Protein AF-A8XF81-F1 (afdb_monomer)

Structure (mmCIF, N/CA/C/O backbone):
data_AF-A8XF81-F1
#
_entry.id   AF-A8XF81-F1
#
loop_
_atom_site.group_PDB
_atom_site.id
_atom_site.type_symbol
_atom_site.label_atom_id
_atom_site.label_alt_id
_atom_site.label_comp_id
_atom_site.label_asym_id
_atom_site.label_entity_id
_atom_site.label_seq_id
_atom_site.pdbx_PDB_ins_code
_atom_site.Cartn_x
_atom_site.Cartn_y
_atom_site.Cartn_z
_atom_site.occupancy
_atom_site.B_iso_or_equiv
_atom_site.auth_seq_id
_atom_site.auth_comp_id
_atom_site.auth_asym_id
_atom_site.auth_atom_id
_atom_site.pdbx_PDB_model_num
ATOM 1 N N . MET A 1 1 ? 14.600 -0.819 55.695 1.00 44.78 1 MET A N 1
ATOM 2 C CA . MET A 1 1 ? 13.762 -2.022 55.496 1.00 44.78 1 MET A CA 1
ATOM 3 C C . MET A 1 1 ? 13.735 -2.211 54.006 1.00 44.78 1 MET A C 1
ATOM 5 O O . MET A 1 1 ? 12.920 -1.612 53.321 1.00 44.78 1 MET A O 1
ATOM 9 N N . ASP A 1 2 ? 14.762 -2.905 53.550 1.00 49.06 2 ASP A N 1
ATOM 10 C CA . ASP A 1 2 ? 15.167 -3.036 52.163 1.00 49.06 2 ASP A CA 1
ATOM 11 C C . ASP A 1 2 ? 14.610 -4.358 51.642 1.00 49.06 2 ASP A C 1
ATOM 13 O O . ASP A 1 2 ? 14.822 -5.403 52.261 1.00 49.06 2 ASP A O 1
ATOM 17 N N . ALA A 1 3 ? 13.856 -4.302 50.549 1.00 46.41 3 ALA A N 1
ATOM 18 C CA . ALA A 1 3 ? 13.307 -5.471 49.878 1.00 46.41 3 ALA A CA 1
ATOM 19 C C . ALA A 1 3 ? 13.220 -5.189 48.373 1.00 46.41 3 ALA A C 1
ATOM 21 O O . ALA A 1 3 ? 12.138 -5.005 47.831 1.00 46.41 3 ALA A O 1
ATOM 22 N N . ASP A 1 4 ? 14.385 -5.143 47.727 1.00 52.56 4 ASP A N 1
ATOM 23 C CA . ASP A 1 4 ? 14.530 -5.253 46.275 1.00 52.56 4 ASP A CA 1
ATOM 24 C C . ASP A 1 4 ? 15.413 -6.471 45.990 1.00 52.56 4 ASP A C 1
ATOM 26 O O . ASP A 1 4 ? 16.637 -6.434 46.114 1.00 52.56 4 ASP A O 1
ATOM 30 N N . SER A 1 5 ? 14.775 -7.588 45.649 1.00 59.16 5 SER A N 1
ATOM 31 C CA . SER A 1 5 ? 15.438 -8.764 45.087 1.00 59.16 5 SER A CA 1
ATOM 32 C C . SER A 1 5 ? 14.502 -9.403 44.066 1.00 59.16 5 SER A C 1
ATOM 34 O O . SER A 1 5 ? 13.751 -10.326 44.389 1.00 59.16 5 SER A O 1
ATOM 36 N N . LEU A 1 6 ? 14.499 -8.858 42.848 1.00 53.44 6 LEU A N 1
ATOM 37 C CA . LEU A 1 6 ? 13.802 -9.450 41.714 1.00 53.44 6 LEU A CA 1
ATOM 38 C C . LEU A 1 6 ? 14.724 -10.425 40.974 1.00 53.44 6 LEU A C 1
ATOM 40 O O . LEU A 1 6 ? 15.851 -10.115 40.599 1.00 53.44 6 LEU A O 1
ATOM 44 N N . ASP A 1 7 ? 14.167 -11.619 40.855 1.00 53.03 7 ASP A N 1
ATOM 45 C CA . ASP A 1 7 ? 14.596 -12.877 40.263 1.00 53.03 7 ASP A CA 1
ATOM 46 C C . ASP A 1 7 ? 15.183 -12.762 38.836 1.00 53.03 7 ASP A C 1
ATOM 48 O O . ASP A 1 7 ? 14.471 -12.535 37.859 1.00 53.03 7 ASP A O 1
ATOM 52 N N . GLU A 1 8 ? 16.501 -12.962 38.708 1.00 56.72 8 GLU A N 1
ATOM 53 C CA . GLU A 1 8 ? 17.183 -13.284 37.447 1.00 56.72 8 GLU A CA 1
ATOM 54 C C . GLU A 1 8 ? 17.235 -14.813 37.256 1.00 56.72 8 GLU A C 1
ATOM 56 O O . GLU A 1 8 ? 18.269 -15.440 37.502 1.00 56.72 8 GLU A O 1
ATOM 61 N N . SER A 1 9 ? 16.163 -15.465 36.796 1.00 54.97 9 SER A N 1
ATOM 62 C CA . SER A 1 9 ? 16.277 -16.887 36.422 1.00 54.97 9 SER A CA 1
ATOM 63 C C . SER A 1 9 ? 15.275 -17.371 35.370 1.00 54.97 9 SER A C 1
ATOM 65 O O . SER A 1 9 ? 14.489 -18.290 35.566 1.00 54.97 9 SER A O 1
ATOM 67 N N . SER A 1 10 ? 15.348 -16.820 34.160 1.00 53.84 10 SER A N 1
ATOM 68 C CA . SER A 1 10 ? 14.767 -17.472 32.974 1.00 53.84 10 SER A CA 1
ATOM 69 C C . SER A 1 10 ? 15.713 -17.341 31.787 1.00 53.84 10 SER A C 1
ATOM 71 O O . SER A 1 10 ? 15.426 -16.689 30.792 1.00 53.84 10 SER A O 1
ATOM 73 N N . LYS A 1 11 ? 16.907 -17.929 31.920 1.00 62.47 11 LYS A N 1
ATOM 74 C CA . LYS A 1 11 ? 17.774 -18.178 30.764 1.00 62.47 11 LYS A CA 1
ATOM 75 C C . LYS A 1 11 ? 17.210 -19.392 30.043 1.00 62.47 11 LYS A C 1
ATOM 77 O O . LYS A 1 11 ? 17.244 -20.490 30.597 1.00 62.47 11 LYS A O 1
ATOM 82 N N . ASP A 1 12 ? 16.687 -19.170 28.842 1.00 68.50 12 ASP A N 1
ATOM 83 C CA . ASP A 1 12 ? 16.158 -20.206 27.961 1.00 68.50 12 ASP A CA 1
ATOM 84 C C . ASP A 1 12 ? 17.133 -21.384 27.882 1.00 68.50 12 ASP A C 1
ATOM 86 O O . ASP A 1 12 ? 18.259 -21.272 27.384 1.00 68.50 12 ASP A O 1
ATOM 90 N N . TYR A 1 13 ? 16.719 -22.523 28.434 1.00 78.31 13 TYR A N 1
ATOM 91 C CA . TYR A 1 13 ? 17.514 -23.738 28.391 1.00 78.31 13 TYR A CA 1
ATOM 92 C C . TYR A 1 13 ? 17.525 -24.260 26.955 1.00 78.31 13 TYR A C 1
ATOM 94 O O . TYR A 1 13 ? 16.586 -24.910 26.497 1.00 78.31 13 TYR A O 1
ATOM 102 N N . ILE A 1 14 ? 18.605 -23.973 26.231 1.00 76.12 14 ILE A N 1
ATOM 103 C CA . ILE A 1 14 ? 18.838 -24.534 24.903 1.00 76.12 14 ILE A CA 1
ATOM 104 C C . ILE A 1 14 ? 19.473 -25.921 25.082 1.00 76.12 14 ILE A C 1
ATOM 106 O O . ILE A 1 14 ? 20.544 -26.029 25.689 1.00 76.12 14 ILE A O 1
ATOM 110 N N . PRO A 1 15 ? 18.865 -26.996 24.542 1.00 83.75 15 PRO A N 1
ATOM 111 C CA . PRO A 1 15 ? 19.408 -28.340 24.662 1.00 83.75 15 PRO A CA 1
ATOM 112 C C . PRO A 1 15 ? 20.854 -28.419 24.137 1.00 83.75 15 PRO A C 1
ATOM 114 O O . PRO A 1 15 ? 21.125 -27.949 23.027 1.00 83.75 15 PRO A O 1
ATOM 117 N N . PRO A 1 16 ? 21.788 -29.080 24.850 1.00 82.50 16 PRO A N 1
ATOM 118 C CA . PRO A 1 16 ? 23.199 -29.163 24.452 1.00 82.50 16 PRO A CA 1
ATOM 119 C C . PRO A 1 16 ? 23.438 -29.738 23.046 1.00 82.50 16 PRO A C 1
ATOM 121 O O . PRO A 1 16 ? 24.457 -29.455 22.415 1.00 82.50 16 PRO A O 1
ATOM 124 N N . ALA A 1 17 ? 22.501 -30.540 22.533 1.00 78.50 17 ALA A N 1
ATOM 125 C CA . ALA A 1 17 ? 22.541 -31.052 21.166 1.00 78.50 17 ALA A CA 1
ATOM 126 C C . ALA A 1 17 ? 22.368 -29.938 20.117 1.00 78.50 17 ALA A C 1
ATOM 128 O O . ALA A 1 17 ? 23.070 -29.943 19.110 1.00 78.50 17 ALA A O 1
ATOM 129 N N . VAL A 1 18 ? 21.496 -28.958 20.377 1.00 76.69 18 VAL A N 1
ATOM 130 C CA . VAL A 1 18 ? 21.257 -27.808 19.490 1.00 76.69 18 VAL A CA 1
ATOM 131 C C . VAL A 1 18 ? 22.472 -26.881 19.486 1.00 76.69 18 VAL A C 1
ATOM 133 O O . VAL A 1 18 ? 22.907 -26.448 18.423 1.00 76.69 18 VAL A O 1
ATOM 136 N N . VAL A 1 19 ? 23.098 -26.674 20.650 1.00 81.81 19 VAL A N 1
ATOM 137 C CA . VAL A 1 19 ? 24.343 -25.894 20.763 1.00 81.81 19 VAL A CA 1
ATOM 138 C C . VAL A 1 19 ? 25.465 -26.522 19.926 1.00 81.81 19 VAL A C 1
ATOM 140 O O . VAL A 1 19 ? 26.123 -25.823 19.161 1.00 81.81 19 VAL A O 1
ATOM 143 N N . LYS A 1 20 ? 25.637 -27.852 19.983 1.00 82.06 20 LYS A N 1
ATOM 144 C CA . LYS A 1 20 ? 26.650 -28.566 19.180 1.00 82.06 20 LYS A CA 1
ATOM 145 C C . LYS A 1 20 ? 26.383 -28.524 17.675 1.00 82.06 20 LYS A C 1
ATOM 147 O O . LYS A 1 20 ? 27.330 -28.546 16.895 1.00 82.06 20 LYS A O 1
ATOM 152 N N . VAL A 1 21 ? 25.119 -28.512 17.256 1.00 80.50 21 VAL A N 1
ATOM 153 C CA . VAL A 1 21 ? 24.760 -28.416 15.834 1.00 80.50 21 VAL A CA 1
ATOM 154 C C . VAL A 1 21 ? 25.030 -27.006 15.317 1.00 80.50 21 VAL A C 1
ATOM 156 O O . VAL A 1 21 ? 25.692 -26.868 14.292 1.00 80.50 21 VAL A O 1
ATOM 159 N N . ASN A 1 22 ? 24.623 -25.971 16.056 1.00 78.38 22 ASN A N 1
ATOM 160 C CA . ASN A 1 22 ? 24.883 -24.579 15.680 1.00 78.38 22 ASN A CA 1
ATOM 161 C C . ASN A 1 22 ? 26.384 -24.280 15.614 1.00 78.38 22 ASN A C 1
ATOM 163 O O . ASN A 1 22 ? 26.842 -23.679 14.650 1.00 78.38 22 ASN A O 1
ATOM 167 N N . GLN A 1 23 ? 27.168 -24.815 16.554 1.00 86.56 23 GLN A N 1
ATOM 168 C CA . GLN A 1 23 ? 28.622 -24.662 16.542 1.00 86.56 23 GLN A CA 1
ATOM 169 C C . GLN A 1 23 ? 29.272 -25.278 15.289 1.00 86.56 23 GLN A C 1
ATOM 171 O O . GLN A 1 23 ? 30.171 -24.679 14.707 1.00 86.56 23 GLN A O 1
ATOM 176 N N . LYS A 1 24 ? 28.775 -26.426 14.803 1.00 86.94 24 LYS A N 1
ATOM 177 C CA . LYS A 1 24 ? 29.251 -27.019 13.540 1.00 86.94 24 LYS A CA 1
ATOM 178 C C . LYS A 1 24 ? 28.898 -26.174 12.318 1.00 86.94 24 LYS A C 1
ATOM 180 O O . LYS A 1 24 ? 29.689 -26.117 11.380 1.00 86.94 24 LYS A O 1
ATOM 185 N N . TYR A 1 25 ? 27.723 -25.544 12.308 1.00 81.75 25 TYR A N 1
ATOM 186 C CA . TYR A 1 25 ? 27.336 -24.643 11.222 1.00 81.75 25 TYR A CA 1
ATOM 187 C C . TYR A 1 25 ? 28.189 -23.374 11.218 1.00 81.75 25 TYR A C 1
ATOM 189 O O . TYR A 1 25 ? 28.647 -22.977 10.150 1.00 81.75 25 TYR A O 1
ATOM 197 N N . ASP A 1 26 ? 28.473 -22.801 12.386 1.00 82.56 26 ASP A N 1
ATOM 198 C CA . ASP A 1 26 ? 29.326 -21.617 12.509 1.00 82.56 26 ASP A CA 1
ATOM 199 C C . ASP A 1 26 ? 30.780 -21.903 12.100 1.00 82.56 26 ASP A C 1
ATOM 201 O O . ASP A 1 26 ? 31.405 -21.079 11.429 1.00 82.56 26 ASP A O 1
ATOM 205 N N . GLU A 1 27 ? 31.311 -23.090 12.417 1.00 86.94 27 GLU A N 1
ATOM 206 C CA . GLU A 1 27 ? 32.638 -23.533 11.963 1.00 86.94 27 GLU A CA 1
ATOM 207 C C . GLU A 1 27 ? 32.688 -23.743 10.441 1.00 86.94 27 GLU A C 1
ATOM 209 O O . GLU A 1 27 ? 33.643 -23.310 9.789 1.00 86.94 27 GLU A O 1
ATOM 214 N N . LEU A 1 28 ? 31.645 -24.338 9.845 1.00 84.81 28 LEU A N 1
ATOM 215 C CA . LEU A 1 28 ? 31.539 -24.488 8.389 1.00 84.81 28 LEU A CA 1
ATOM 216 C C . LEU A 1 28 ? 31.433 -23.130 7.685 1.00 84.81 28 LEU A C 1
ATOM 218 O O . LEU A 1 28 ? 32.129 -22.896 6.698 1.00 84.81 28 LEU A O 1
ATOM 222 N N . PHE A 1 29 ? 30.599 -22.222 8.197 1.00 81.81 29 PHE A N 1
ATOM 223 C CA . PHE A 1 29 ? 30.455 -20.878 7.639 1.00 81.81 29 PHE A CA 1
ATOM 224 C C . PHE A 1 29 ? 31.749 -20.079 7.756 1.00 81.81 29 PHE A C 1
ATOM 226 O O . PHE A 1 29 ? 32.172 -19.467 6.778 1.00 81.81 29 PHE A O 1
ATOM 233 N N . SER A 1 30 ? 32.414 -20.132 8.909 1.00 85.31 30 SER A N 1
ATOM 234 C CA . SER A 1 30 ? 33.693 -19.449 9.111 1.00 85.31 30 SER A CA 1
ATOM 235 C C . SER A 1 30 ? 34.769 -20.005 8.179 1.00 85.31 30 SER A C 1
ATOM 237 O O . SER A 1 30 ? 35.489 -19.230 7.561 1.00 85.31 30 SER A O 1
ATOM 239 N N . SER A 1 31 ? 34.833 -21.328 7.987 1.00 84.31 31 SER A N 1
ATOM 240 C CA . SER A 1 31 ? 35.784 -21.952 7.060 1.00 84.31 31 SER A CA 1
ATOM 241 C C . SER A 1 31 ? 35.542 -21.548 5.601 1.00 84.31 31 SER A C 1
ATOM 243 O O . SER A 1 31 ? 36.491 -21.193 4.903 1.00 84.31 31 SER A O 1
ATOM 245 N N . VAL A 1 32 ? 34.286 -21.538 5.139 1.00 80.38 32 VAL A N 1
ATOM 246 C CA . VAL A 1 32 ? 33.940 -21.140 3.763 1.00 80.38 32 VAL A CA 1
ATOM 247 C C . VAL A 1 32 ? 34.219 -19.657 3.532 1.00 80.38 32 VAL A C 1
ATOM 249 O O . VAL A 1 32 ? 34.783 -19.294 2.503 1.00 80.38 32 VAL A O 1
ATOM 252 N N . VAL A 1 33 ? 33.869 -18.801 4.493 1.00 75.62 33 VAL A N 1
ATOM 253 C CA . VAL A 1 33 ? 34.107 -17.357 4.404 1.00 75.62 33 VAL A CA 1
ATOM 254 C C . VAL A 1 33 ? 35.604 -17.056 4.444 1.00 75.62 33 VAL A C 1
ATOM 256 O O . VAL A 1 33 ? 36.092 -16.309 3.599 1.00 75.62 33 VAL A O 1
ATOM 259 N N . SER A 1 34 ? 36.363 -17.682 5.345 1.00 77.31 34 SER A N 1
ATOM 260 C CA . SER A 1 34 ? 37.820 -17.535 5.382 1.00 77.31 34 SER A CA 1
ATOM 261 C C . SER A 1 34 ? 38.484 -18.045 4.105 1.00 77.31 34 SER A C 1
ATOM 263 O O . SER A 1 34 ? 39.370 -17.366 3.600 1.00 77.31 34 SER A O 1
ATOM 265 N N . ASN A 1 35 ? 38.037 -19.163 3.521 1.00 75.25 35 ASN A N 1
ATOM 266 C CA . ASN A 1 35 ? 38.544 -19.617 2.221 1.00 75.25 35 ASN A CA 1
ATOM 267 C C . ASN A 1 35 ? 38.186 -18.652 1.085 1.00 75.25 35 ASN A C 1
ATOM 269 O O . ASN A 1 35 ? 39.022 -18.409 0.224 1.00 75.25 35 ASN A O 1
ATOM 273 N N . ALA A 1 36 ? 36.989 -18.060 1.089 1.00 70.75 36 ALA A N 1
ATOM 274 C CA . ALA A 1 36 ? 36.590 -17.078 0.082 1.00 70.75 36 ALA A CA 1
ATOM 275 C C . ALA A 1 36 ? 37.410 -15.778 0.165 1.00 70.75 36 ALA A C 1
ATOM 277 O O . ALA A 1 36 ? 37.687 -15.172 -0.863 1.00 70.75 36 ALA A O 1
ATOM 278 N N . PHE A 1 37 ? 37.826 -15.369 1.368 1.00 65.56 37 PHE A N 1
ATOM 279 C CA . PHE A 1 37 ? 38.723 -14.224 1.556 1.00 65.56 37 PHE A CA 1
ATOM 280 C C . PHE 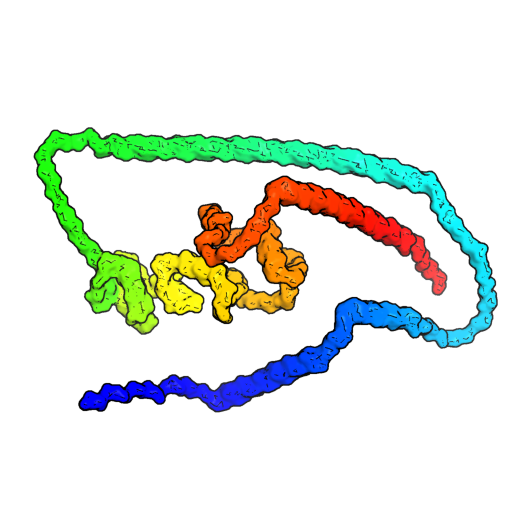A 1 37 ? 40.198 -14.558 1.296 1.00 65.56 37 PHE A C 1
ATOM 282 O O . PHE A 1 37 ? 40.940 -13.686 0.861 1.00 65.56 37 PHE A O 1
ATOM 289 N N . MET A 1 38 ? 40.621 -15.800 1.549 1.00 65.00 38 MET A N 1
ATOM 290 C CA . MET A 1 38 ? 41.977 -16.292 1.260 1.00 65.00 38 MET A CA 1
ATOM 291 C C . MET A 1 38 ? 42.178 -16.644 -0.219 1.00 65.00 38 MET A C 1
ATOM 293 O O . MET A 1 38 ? 43.317 -16.744 -0.675 1.00 65.00 38 MET A O 1
ATOM 297 N N . MET A 1 39 ? 41.095 -16.814 -0.984 1.00 61.03 39 MET A N 1
ATOM 298 C CA . MET A 1 39 ? 41.130 -16.734 -2.441 1.00 61.03 39 MET A CA 1
ATOM 299 C C . MET A 1 39 ? 41.345 -15.276 -2.836 1.00 61.03 39 MET A C 1
ATOM 301 O O . MET A 1 39 ? 40.420 -14.560 -3.211 1.00 61.03 39 MET A O 1
ATOM 305 N N . ASP A 1 40 ? 42.597 -14.855 -2.716 1.00 51.47 40 ASP A N 1
ATOM 306 C CA . ASP A 1 40 ? 43.141 -13.616 -3.241 1.00 51.47 40 ASP A CA 1
ATOM 307 C C . ASP A 1 40 ? 42.618 -13.405 -4.675 1.00 51.47 40 ASP A C 1
ATOM 309 O O . ASP A 1 40 ? 43.066 -14.048 -5.629 1.00 51.47 40 ASP A O 1
ATOM 313 N N . ILE A 1 41 ? 41.643 -12.505 -4.846 1.00 58.75 41 ILE A N 1
ATOM 314 C CA . ILE A 1 41 ? 41.232 -11.999 -6.161 1.00 58.75 41 ILE A CA 1
ATOM 315 C C . ILE A 1 41 ? 42.356 -11.061 -6.611 1.00 58.75 41 ILE A C 1
ATOM 317 O O . ILE A 1 41 ? 42.239 -9.841 -6.585 1.00 58.75 41 ILE A O 1
ATOM 321 N N . GLN A 1 42 ? 43.501 -11.643 -6.966 1.00 52.72 42 GLN A N 1
ATOM 322 C CA . GLN A 1 42 ? 44.698 -10.911 -7.381 1.00 52.72 42 GLN A CA 1
ATOM 323 C C . GLN A 1 42 ? 44.565 -10.295 -8.772 1.00 52.72 42 GLN A C 1
ATOM 325 O O . GLN A 1 42 ? 45.460 -9.571 -9.200 1.00 52.72 42 GLN A O 1
ATOM 330 N N . LYS A 1 43 ? 43.471 -10.566 -9.490 1.00 59.69 43 LYS A N 1
ATOM 331 C CA . LYS A 1 43 ? 43.272 -10.056 -10.843 1.00 59.69 43 LYS A CA 1
ATOM 332 C C . LYS A 1 43 ? 41.965 -9.297 -10.922 1.00 59.69 43 LYS A C 1
ATOM 334 O O . LYS A 1 43 ? 40.886 -9.854 -10.724 1.00 59.69 43 LYS A O 1
ATOM 339 N N . THR A 1 44 ? 42.077 -8.005 -11.220 1.00 70.50 44 THR A N 1
ATOM 340 C CA . THR A 1 44 ? 40.929 -7.219 -11.667 1.00 70.50 44 THR A CA 1
ATOM 341 C C . THR A 1 44 ? 40.325 -7.893 -12.907 1.00 70.50 44 THR A C 1
ATOM 343 O O . THR A 1 44 ? 41.048 -8.577 -13.639 1.00 70.50 44 THR A O 1
ATOM 346 N N . PRO A 1 45 ? 39.018 -7.728 -13.176 1.00 68.62 45 PRO A N 1
ATOM 347 C CA . PRO A 1 45 ? 38.380 -8.322 -14.352 1.00 68.62 45 PRO A CA 1
ATOM 348 C C . PRO A 1 45 ? 39.169 -8.070 -15.647 1.00 68.62 45 PRO A C 1
ATOM 350 O O . PRO A 1 45 ? 39.341 -8.981 -16.450 1.00 68.62 45 PRO A O 1
ATOM 353 N N . ASP A 1 46 ? 39.755 -6.881 -15.788 1.00 72.81 46 ASP A N 1
ATOM 354 C CA . ASP A 1 46 ? 40.574 -6.501 -16.943 1.00 72.81 46 ASP A CA 1
ATOM 355 C C . ASP A 1 46 ? 41.870 -7.323 -17.063 1.00 72.81 46 ASP A C 1
ATOM 357 O O . ASP A 1 46 ? 42.255 -7.711 -18.165 1.00 72.81 46 ASP A O 1
ATOM 361 N N . GLN A 1 47 ? 42.520 -7.662 -15.944 1.00 75.06 47 GLN A N 1
ATOM 362 C CA . GLN A 1 47 ? 43.707 -8.526 -15.939 1.00 75.06 47 GLN A CA 1
ATOM 363 C C . GLN A 1 47 ? 43.366 -9.978 -16.285 1.00 75.06 47 GLN A C 1
ATOM 365 O O . GLN A 1 47 ? 44.143 -10.636 -16.973 1.00 75.06 47 GLN A O 1
ATOM 370 N N . TYR A 1 48 ? 42.196 -10.468 -15.863 1.00 75.75 48 TYR A N 1
ATOM 371 C CA . TYR A 1 48 ? 41.719 -11.802 -16.233 1.00 75.75 48 TYR A CA 1
ATOM 372 C C . TYR A 1 48 ? 41.470 -11.917 -17.745 1.00 75.75 48 TYR A C 1
ATOM 374 O O . TYR A 1 48 ? 41.895 -12.888 -18.372 1.00 75.75 48 TYR A O 1
ATOM 382 N N . TYR A 1 49 ? 40.831 -10.914 -18.357 1.00 75.88 49 TYR A N 1
ATOM 383 C CA . TYR A 1 49 ? 40.599 -10.916 -19.804 1.00 75.88 49 TYR A CA 1
ATOM 384 C C . TYR A 1 49 ? 41.892 -10.733 -20.608 1.00 75.88 49 TYR A C 1
ATOM 386 O O . TYR A 1 49 ? 42.060 -11.400 -21.627 1.00 75.88 49 TYR A O 1
ATOM 394 N N . ALA A 1 50 ? 42.826 -9.903 -20.134 1.00 79.19 50 ALA A N 1
ATOM 395 C CA . ALA A 1 50 ? 44.130 -9.730 -20.772 1.00 79.19 50 ALA A CA 1
ATOM 396 C C . ALA A 1 50 ? 44.974 -11.017 -20.739 1.00 79.19 50 ALA A C 1
ATOM 398 O O . ALA A 1 50 ? 45.572 -11.392 -21.745 1.00 79.19 50 ALA A O 1
ATOM 399 N N . GLU A 1 51 ? 44.986 -11.737 -19.615 1.00 77.44 51 GLU A N 1
ATOM 400 C CA . GLU A 1 51 ? 45.703 -13.010 -19.492 1.00 77.44 51 GLU A CA 1
ATOM 401 C C . GLU A 1 51 ? 45.074 -14.113 -20.351 1.00 77.44 51 GLU A C 1
ATOM 403 O O . GLU A 1 51 ? 45.784 -14.871 -21.013 1.00 77.44 51 GLU A O 1
ATOM 408 N N . LYS A 1 52 ? 43.739 -14.171 -20.407 1.00 77.94 52 LYS A N 1
ATOM 409 C CA . LYS A 1 52 ? 43.025 -15.140 -21.245 1.00 77.94 52 LYS A CA 1
ATOM 410 C C . LYS A 1 52 ? 43.240 -14.880 -22.742 1.00 77.94 52 LYS A C 1
ATOM 412 O O . LYS A 1 52 ? 43.361 -15.832 -23.509 1.00 77.94 52 LYS A O 1
ATOM 417 N N . ALA A 1 53 ? 43.336 -13.613 -23.149 1.00 77.50 53 ALA A N 1
ATOM 418 C CA . ALA A 1 53 ? 43.696 -13.230 -24.514 1.00 77.50 53 ALA A CA 1
ATOM 419 C C . ALA A 1 53 ? 45.161 -13.572 -24.843 1.00 77.50 53 ALA A C 1
ATOM 421 O O . ALA A 1 53 ? 45.450 -14.063 -25.930 1.00 77.50 53 ALA A O 1
ATOM 422 N N . ALA A 1 54 ? 46.082 -13.388 -23.891 1.00 77.19 54 ALA A N 1
ATOM 423 C CA . ALA A 1 54 ? 47.488 -13.752 -24.068 1.00 77.19 54 ALA A CA 1
ATOM 424 C C . ALA A 1 54 ? 47.696 -15.274 -24.196 1.00 77.19 54 ALA A C 1
ATOM 426 O O . ALA A 1 54 ? 48.516 -15.711 -25.000 1.00 77.19 54 ALA A O 1
ATOM 427 N N . GLN A 1 55 ? 46.924 -16.088 -23.467 1.00 72.25 55 GLN A N 1
ATOM 428 C CA . GLN A 1 55 ? 46.973 -17.552 -23.586 1.00 72.25 55 GLN A CA 1
ATOM 429 C C . GLN A 1 55 ? 46.431 -18.067 -24.927 1.00 72.25 55 GLN A C 1
ATOM 431 O O . GLN A 1 55 ? 46.903 -19.088 -25.417 1.00 72.25 55 GLN A O 1
ATOM 436 N N . GLN A 1 56 ? 45.489 -17.360 -25.561 1.00 64.06 56 GLN A N 1
ATOM 437 C CA . GLN A 1 56 ? 45.007 -17.726 -26.899 1.00 64.06 56 GLN A CA 1
ATOM 438 C C . GLN A 1 56 ? 46.041 -17.476 -28.006 1.00 64.06 56 GLN A C 1
ATOM 440 O O . GLN A 1 56 ? 45.973 -18.127 -29.042 1.00 64.06 56 GLN A O 1
ATOM 445 N N . LEU A 1 57 ? 47.020 -16.594 -27.781 1.00 57.78 57 LEU A N 1
ATOM 446 C CA . LEU A 1 57 ? 48.096 -16.309 -28.739 1.00 57.78 57 LEU A CA 1
ATOM 447 C C . LEU A 1 57 ? 49.305 -17.252 -28.613 1.00 57.78 57 LEU A C 1
ATOM 449 O O . LEU A 1 57 ? 50.201 -17.192 -29.449 1.00 57.78 57 LEU A O 1
ATOM 453 N N . GLN A 1 58 ? 49.359 -18.100 -27.580 1.00 50.59 58 GLN A N 1
ATOM 454 C CA . GLN A 1 58 ? 50.525 -18.941 -27.283 1.00 50.59 58 GLN A CA 1
ATOM 455 C C . GLN A 1 58 ? 50.342 -20.434 -27.552 1.00 50.59 58 GLN A C 1
ATOM 457 O O . GLN A 1 58 ? 51.267 -2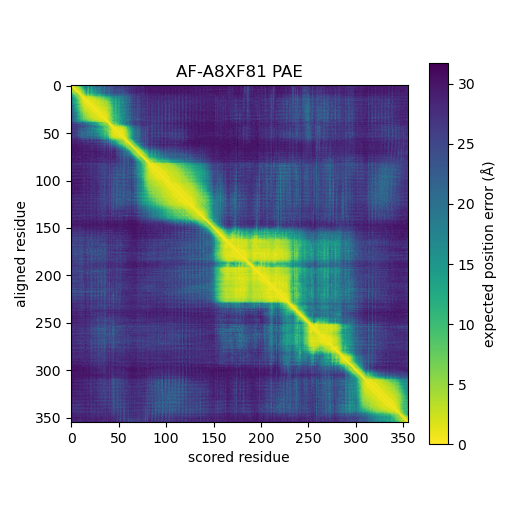1.184 -27.266 1.00 50.59 58 GLN A O 1
ATOM 462 N N . ASN A 1 59 ? 49.220 -20.880 -28.120 1.00 45.97 59 ASN A N 1
ATOM 463 C CA . ASN A 1 59 ? 49.098 -22.269 -28.562 1.00 45.97 59 ASN A CA 1
ATOM 464 C C . ASN A 1 59 ? 49.563 -22.368 -30.023 1.00 45.97 59 ASN A C 1
ATOM 466 O O . ASN A 1 59 ? 48.822 -21.934 -30.909 1.00 45.97 59 ASN A O 1
ATOM 470 N N . PRO A 1 60 ? 50.764 -22.908 -30.309 1.00 55.03 60 PRO A N 1
ATOM 471 C CA . PRO A 1 60 ? 51.096 -23.308 -31.664 1.00 55.03 60 PRO A CA 1
ATOM 472 C C . PRO A 1 60 ? 50.210 -24.511 -32.022 1.00 55.03 60 PRO A C 1
ATOM 474 O O . PRO A 1 60 ? 49.902 -25.318 -31.140 1.00 55.03 60 PRO A O 1
ATOM 477 N N . PRO A 1 61 ? 49.787 -24.658 -33.284 1.00 47.41 61 PRO A N 1
ATOM 478 C CA . PRO A 1 61 ? 49.101 -25.867 -33.708 1.00 47.41 61 PRO A CA 1
ATOM 479 C C . PRO A 1 61 ? 50.039 -27.061 -33.496 1.00 47.41 61 PRO A C 1
ATOM 481 O O . PRO A 1 61 ? 51.175 -27.056 -33.973 1.00 47.41 61 PRO A O 1
ATOM 484 N N . GLU A 1 62 ? 49.576 -28.061 -32.745 1.00 42.94 62 GLU A N 1
ATOM 485 C CA . GLU A 1 62 ? 50.262 -29.342 -32.624 1.00 42.94 62 GLU A CA 1
ATOM 486 C C . GLU A 1 62 ? 50.302 -29.988 -34.010 1.00 42.94 62 GLU A C 1
ATOM 488 O O . GLU A 1 62 ? 49.286 -30.385 -34.579 1.00 42.94 62 GLU A O 1
ATOM 493 N N . SER A 1 63 ? 51.504 -30.007 -34.573 1.00 43.59 63 SER A N 1
ATOM 494 C CA . SER A 1 63 ? 51.863 -30.717 -35.783 1.00 43.59 63 SER A CA 1
ATOM 495 C C . SER A 1 63 ? 52.190 -32.163 -35.422 1.00 43.59 63 SER A C 1
ATOM 497 O O . SER A 1 63 ? 53.220 -32.409 -34.793 1.00 43.59 63 SER A O 1
ATOM 499 N N . ASP A 1 64 ? 51.370 -33.105 -35.878 1.00 43.34 64 ASP A N 1
ATOM 500 C CA . ASP A 1 64 ? 51.816 -34.474 -36.106 1.00 43.34 64 ASP A CA 1
ATOM 501 C C . ASP A 1 64 ? 51.990 -34.707 -37.616 1.00 43.34 64 ASP A C 1
ATOM 503 O O . ASP A 1 64 ? 51.045 -34.600 -38.394 1.00 43.34 64 ASP A O 1
ATOM 507 N N . SER A 1 65 ? 53.216 -35.106 -37.970 1.00 44.34 65 SER A N 1
ATOM 508 C CA . SER A 1 65 ? 53.570 -36.003 -39.078 1.00 44.34 65 SER A CA 1
ATOM 509 C C . SER A 1 65 ? 53.648 -35.460 -40.521 1.00 44.34 65 SER A C 1
ATOM 511 O O . SER A 1 65 ? 52.662 -35.378 -41.242 1.00 44.34 65 SER A O 1
ATOM 513 N N . ASP A 1 66 ? 54.901 -35.248 -40.946 1.00 48.69 66 ASP A N 1
ATOM 514 C CA . ASP A 1 66 ? 55.516 -35.560 -42.250 1.00 48.69 66 ASP A CA 1
ATOM 515 C C . ASP A 1 66 ? 54.715 -35.351 -43.548 1.00 48.69 66 ASP A C 1
ATOM 517 O O . ASP A 1 66 ? 53.998 -36.233 -44.019 1.00 48.69 66 ASP A O 1
ATOM 521 N N . SER A 1 67 ? 55.002 -34.251 -44.247 1.00 46.78 67 SER A N 1
ATOM 522 C CA . SER A 1 67 ? 55.350 -34.286 -45.680 1.00 46.78 67 SER A CA 1
ATOM 523 C C . SER A 1 67 ? 55.910 -32.935 -46.126 1.00 46.78 67 SER A C 1
ATOM 525 O O . SER A 1 67 ? 55.381 -31.877 -45.792 1.00 46.78 67 SER A O 1
ATOM 527 N N . GLU A 1 68 ? 57.034 -32.979 -46.839 1.00 56.41 68 GLU A N 1
ATOM 528 C CA . GLU A 1 68 ? 57.596 -31.823 -47.528 1.00 56.41 68 GLU A CA 1
ATOM 529 C C . GLU A 1 68 ? 56.677 -31.429 -48.682 1.00 56.41 68 GLU A C 1
ATOM 531 O O . GLU A 1 68 ? 56.464 -32.246 -49.571 1.00 56.41 68 GLU A O 1
ATOM 536 N N . ASP A 1 69 ? 56.194 -30.187 -48.706 1.00 44.69 69 ASP A N 1
ATOM 537 C CA . ASP A 1 69 ? 55.875 -29.524 -49.966 1.00 44.69 69 ASP A CA 1
ATOM 538 C C . ASP A 1 69 ? 56.025 -28.003 -49.847 1.00 44.69 69 ASP A C 1
ATOM 540 O O . ASP A 1 69 ? 55.526 -27.333 -48.941 1.00 44.69 69 ASP A O 1
ATOM 544 N N . VAL A 1 70 ? 56.800 -27.478 -50.789 1.00 56.06 70 VAL A N 1
ATOM 545 C CA . VAL A 1 70 ? 57.154 -26.074 -50.969 1.00 56.06 70 VAL A CA 1
ATOM 546 C C . VAL A 1 70 ? 55.928 -25.331 -51.496 1.00 56.06 70 VAL A C 1
ATOM 548 O O . VAL A 1 70 ? 55.545 -25.537 -52.645 1.00 56.06 70 VAL A O 1
ATOM 551 N N . ILE A 1 71 ? 55.339 -24.434 -50.701 1.00 46.62 71 ILE A N 1
ATOM 552 C CA . ILE A 1 71 ? 54.298 -23.515 -51.185 1.00 46.62 71 ILE A CA 1
ATOM 553 C C . ILE A 1 71 ? 54.859 -22.093 -51.200 1.00 46.62 71 ILE A C 1
ATOM 555 O O . ILE A 1 71 ? 55.237 -21.526 -50.174 1.00 46.62 71 ILE A O 1
ATOM 559 N N . GLN A 1 72 ? 54.954 -21.563 -52.419 1.00 49.91 72 GLN A N 1
ATOM 560 C CA . GLN A 1 72 ? 55.307 -20.188 -52.746 1.00 49.91 72 GLN A CA 1
ATOM 561 C C . GLN A 1 72 ? 54.292 -19.220 -52.126 1.00 49.91 72 GLN A C 1
ATOM 563 O O . GLN A 1 72 ? 53.084 -19.403 -52.252 1.00 49.91 72 GLN A O 1
ATOM 568 N N . LEU A 1 73 ? 54.807 -18.187 -51.459 1.00 48.22 73 LEU A N 1
ATOM 569 C CA . LEU A 1 73 ? 54.039 -17.023 -51.031 1.00 48.22 73 LEU A CA 1
ATOM 570 C C . LEU A 1 73 ? 53.767 -16.155 -52.264 1.00 48.22 73 LEU A C 1
ATOM 572 O O . LEU A 1 73 ? 54.650 -15.407 -52.685 1.00 48.22 73 LEU A O 1
ATOM 576 N N . ASP A 1 74 ? 52.570 -16.282 -52.832 1.00 43.44 74 ASP A N 1
ATOM 577 C CA . ASP A 1 74 ? 52.081 -15.366 -53.859 1.00 43.44 74 ASP A CA 1
ATOM 578 C C . ASP A 1 74 ? 51.450 -14.124 -53.213 1.00 43.44 74 ASP A C 1
ATOM 580 O O . ASP A 1 74 ? 50.532 -14.186 -52.397 1.00 43.44 74 ASP A O 1
ATOM 584 N N . ASP A 1 75 ? 52.022 -12.994 -53.608 1.00 59.88 75 ASP A N 1
ATOM 585 C CA . ASP A 1 75 ? 51.685 -11.608 -53.312 1.00 59.88 75 ASP A CA 1
ATOM 586 C C . ASP A 1 75 ? 50.611 -11.137 -54.318 1.00 59.88 75 ASP A C 1
ATOM 588 O O . ASP A 1 75 ? 50.918 -10.806 -55.464 1.00 59.88 75 ASP A O 1
ATOM 592 N N . SER A 1 76 ? 49.328 -11.216 -53.952 1.00 53.00 76 SER A N 1
ATOM 593 C CA . SER A 1 76 ? 48.173 -10.729 -54.737 1.00 53.00 76 SER A CA 1
ATOM 594 C C . SER A 1 76 ? 46.924 -10.853 -53.854 1.00 53.00 76 SER A C 1
ATOM 596 O O . SER A 1 76 ? 46.746 -11.894 -53.241 1.00 53.00 76 SER A O 1
ATOM 598 N N . SER A 1 77 ? 46.017 -9.899 -53.667 1.00 51.75 77 SER A N 1
ATOM 599 C CA . SER A 1 77 ? 45.573 -8.767 -54.472 1.00 51.75 77 SER A CA 1
ATOM 600 C C . SER A 1 77 ? 44.838 -7.785 -53.549 1.00 51.75 77 SER A C 1
ATOM 602 O O . SER A 1 77 ? 44.069 -8.209 -52.692 1.00 51.75 77 SER A O 1
ATOM 604 N N . GLU A 1 78 ? 45.050 -6.480 -53.720 1.00 55.91 78 GLU A N 1
ATOM 605 C CA . GLU A 1 78 ? 44.241 -5.441 -53.072 1.00 55.91 78 GLU A CA 1
ATOM 606 C C . GLU A 1 78 ? 42.780 -5.562 -53.544 1.00 55.91 78 GLU A C 1
ATOM 608 O O . GLU A 1 78 ? 42.489 -5.344 -54.722 1.00 55.91 78 GLU A O 1
ATOM 613 N N . ASP A 1 79 ? 41.865 -5.908 -52.634 1.00 56.69 79 ASP A N 1
ATOM 614 C CA . ASP A 1 79 ? 40.423 -5.938 -52.885 1.00 56.69 79 ASP A CA 1
ATOM 615 C C . ASP A 1 79 ? 39.903 -4.518 -53.145 1.00 56.69 79 ASP A C 1
ATOM 617 O O . ASP A 1 79 ? 39.519 -3.764 -52.246 1.00 56.69 79 ASP A O 1
ATOM 621 N N . VAL A 1 80 ? 39.918 -4.120 -54.416 1.00 58.69 80 VAL A N 1
ATOM 622 C CA . VAL A 1 80 ? 39.283 -2.893 -54.894 1.00 58.69 80 VAL A CA 1
ATOM 623 C C . VAL A 1 80 ? 37.772 -3.108 -54.846 1.00 58.69 80 VAL A C 1
ATOM 625 O O . VAL A 1 80 ? 37.164 -3.570 -55.808 1.00 58.69 80 VAL A O 1
ATOM 628 N N . ILE A 1 81 ? 37.157 -2.771 -53.711 1.00 58.50 81 ILE A N 1
ATOM 629 C CA . ILE A 1 81 ? 35.698 -2.696 -53.587 1.00 58.50 81 ILE A CA 1
ATOM 630 C C . ILE A 1 81 ? 35.191 -1.705 -54.644 1.00 58.50 81 ILE A C 1
ATOM 632 O O . ILE A 1 81 ? 35.467 -0.503 -54.576 1.00 58.50 81 ILE A O 1
ATOM 636 N N . GLU A 1 82 ? 34.465 -2.216 -55.641 1.00 68.88 82 GLU A N 1
ATOM 637 C CA . GLU A 1 82 ? 33.920 -1.423 -56.742 1.00 68.88 82 GLU A CA 1
ATOM 638 C C . GLU A 1 82 ? 33.001 -0.316 -56.201 1.00 68.88 82 GLU A C 1
ATOM 640 O O . GLU A 1 82 ? 31.973 -0.565 -55.565 1.00 68.88 82 GLU A O 1
ATOM 645 N N . VAL A 1 83 ? 33.377 0.936 -56.475 1.00 74.94 83 VAL A N 1
ATOM 646 C CA . VAL A 1 83 ? 32.691 2.166 -56.034 1.00 74.94 83 VAL A CA 1
ATOM 647 C C . VAL A 1 83 ? 31.189 2.152 -56.369 1.00 74.94 83 VAL A C 1
ATOM 649 O O . VAL A 1 83 ? 30.377 2.677 -55.602 1.00 74.94 83 VAL A O 1
ATOM 652 N N . ASP A 1 84 ? 30.803 1.474 -57.450 1.00 76.81 84 ASP A N 1
ATOM 653 C CA . ASP A 1 84 ? 29.416 1.338 -57.904 1.00 76.81 84 ASP A CA 1
ATOM 654 C C . ASP A 1 84 ? 28.525 0.571 -56.902 1.00 76.81 84 ASP A C 1
ATOM 656 O O . ASP A 1 84 ? 27.341 0.893 -56.733 1.00 76.81 84 ASP A O 1
ATOM 660 N N . VAL A 1 85 ? 29.085 -0.395 -56.162 1.00 83.06 85 VAL A N 1
ATOM 661 C CA . VAL A 1 85 ? 28.355 -1.160 -55.133 1.00 83.06 85 VAL A CA 1
ATOM 662 C C . VAL A 1 85 ? 28.035 -0.274 -53.925 1.00 83.06 85 VAL A C 1
ATOM 664 O O . VAL A 1 85 ? 26.922 -0.315 -53.381 1.00 83.06 85 VAL A O 1
ATOM 667 N N . LEU A 1 86 ? 28.976 0.590 -53.535 1.00 79.44 86 LEU A N 1
ATOM 668 C CA . LEU A 1 86 ? 28.799 1.537 -52.431 1.00 79.44 86 LEU A CA 1
ATOM 669 C C . LEU A 1 86 ? 27.804 2.651 -52.784 1.00 79.44 86 LEU A C 1
ATOM 671 O O . LEU A 1 86 ? 26.981 3.031 -51.942 1.00 79.44 86 LEU A O 1
ATOM 675 N N . GLU A 1 87 ? 27.812 3.146 -54.025 1.00 87.62 87 GLU A N 1
ATOM 676 C CA . GLU A 1 87 ? 26.825 4.131 -54.478 1.00 87.62 87 GLU A CA 1
ATOM 677 C C . GLU A 1 87 ? 25.403 3.559 -54.471 1.00 87.62 87 GLU A C 1
ATOM 679 O O . GLU A 1 87 ? 24.476 4.215 -53.976 1.00 87.62 87 GLU A O 1
ATOM 684 N N . SER A 1 88 ? 25.232 2.313 -54.924 1.00 88.50 88 SER A N 1
ATOM 685 C CA . SER A 1 88 ? 23.949 1.607 -54.870 1.00 88.50 88 SER A CA 1
ATOM 686 C C . SER A 1 88 ? 23.429 1.494 -53.428 1.00 88.50 88 SER A C 1
ATOM 688 O O . SER A 1 88 ? 22.333 1.986 -53.122 1.00 88.50 88 SER A O 1
ATOM 690 N N . ARG A 1 89 ? 24.257 1.001 -52.493 1.00 89.56 89 ARG A N 1
ATOM 691 C CA . ARG A 1 89 ? 23.920 0.919 -51.056 1.00 89.56 89 ARG A CA 1
ATOM 692 C C . ARG A 1 89 ? 23.537 2.277 -50.458 1.00 89.56 89 ARG A C 1
ATOM 694 O O . ARG A 1 89 ? 22.548 2.383 -49.725 1.00 89.56 89 ARG A O 1
ATOM 701 N N . LEU A 1 90 ? 24.254 3.348 -50.804 1.00 91.38 90 LEU A N 1
ATOM 702 C CA . LEU A 1 90 ? 23.939 4.703 -50.338 1.00 91.38 90 LEU A CA 1
ATOM 703 C C . LEU A 1 90 ? 22.563 5.191 -50.810 1.00 91.38 90 LEU A C 1
ATOM 705 O O . LEU A 1 90 ? 21.877 5.919 -50.077 1.00 91.38 90 LEU A O 1
ATOM 709 N N . THR A 1 91 ? 22.136 4.827 -52.021 1.00 93.19 91 THR A N 1
ATOM 710 C CA . THR A 1 91 ? 20.797 5.191 -52.508 1.00 93.19 91 THR A CA 1
ATOM 711 C C . THR A 1 91 ? 19.688 4.446 -51.766 1.00 93.19 91 THR A C 1
ATOM 713 O O . THR A 1 91 ? 18.679 5.070 -51.404 1.00 93.19 91 THR A O 1
ATOM 716 N N . ASP A 1 92 ? 19.906 3.176 -51.430 1.00 91.94 92 ASP A N 1
ATOM 717 C CA . ASP A 1 92 ? 18.959 2.362 -50.667 1.00 91.94 92 ASP A CA 1
ATOM 718 C C . ASP A 1 92 ? 18.813 2.842 -49.222 1.00 91.94 92 ASP A C 1
ATOM 720 O O . ASP A 1 92 ? 17.688 3.045 -48.748 1.00 91.94 92 ASP A O 1
ATOM 724 N N . ILE A 1 93 ? 19.918 3.170 -48.546 1.00 90.75 93 ILE A N 1
ATOM 725 C CA . ILE A 1 93 ? 19.883 3.757 -47.196 1.00 90.75 93 ILE A CA 1
ATOM 726 C C . ILE A 1 93 ? 19.112 5.087 -47.212 1.00 90.75 93 ILE A C 1
ATOM 728 O O . ILE A 1 93 ? 18.237 5.335 -46.372 1.00 90.75 93 ILE A O 1
ATOM 732 N N . LYS A 1 94 ? 19.346 5.947 -48.215 1.00 93.38 94 LYS A N 1
ATOM 733 C CA . LYS A 1 94 ? 18.594 7.208 -48.374 1.00 93.38 94 LYS A CA 1
ATOM 734 C C . LYS A 1 94 ? 17.098 6.967 -48.590 1.00 93.38 94 LYS A C 1
ATOM 736 O O . LYS A 1 94 ? 16.279 7.766 -48.113 1.00 93.38 94 LYS A O 1
ATOM 741 N N . LYS A 1 95 ? 16.719 5.902 -49.301 1.00 95.12 95 LYS A N 1
ATOM 742 C CA . LYS A 1 95 ? 15.319 5.514 -49.517 1.00 95.12 95 LYS A CA 1
ATOM 743 C C . LYS A 1 95 ? 14.676 5.033 -48.214 1.00 95.12 95 LYS A C 1
ATOM 745 O O . LYS A 1 95 ? 13.631 5.570 -47.837 1.00 95.12 95 LYS A O 1
ATOM 750 N N . GLN A 1 96 ? 15.340 4.148 -47.472 1.00 89.94 96 GLN A N 1
ATOM 751 C CA . GLN A 1 96 ? 14.868 3.666 -46.169 1.00 89.94 96 GLN A CA 1
ATOM 752 C C . GLN A 1 96 ? 14.703 4.813 -45.157 1.00 89.94 96 GLN A C 1
ATOM 754 O O . GLN A 1 96 ? 13.680 4.913 -44.477 1.00 89.94 96 GLN A O 1
ATOM 759 N N . LEU A 1 97 ? 15.638 5.769 -45.119 1.00 90.50 97 LEU A N 1
ATOM 760 C CA . LEU A 1 97 ? 15.533 6.963 -44.270 1.00 90.50 97 LEU A CA 1
ATOM 761 C C . LEU A 1 97 ? 14.333 7.858 -44.625 1.00 90.50 97 LEU A C 1
ATOM 763 O O . LEU A 1 97 ? 13.740 8.500 -43.751 1.00 90.50 97 LEU A O 1
ATOM 767 N N . LYS A 1 98 ? 13.941 7.932 -45.902 1.00 93.56 98 LYS A N 1
ATOM 768 C CA . LYS A 1 98 ? 12.730 8.665 -46.309 1.00 93.56 98 LYS A CA 1
ATOM 769 C C . LYS A 1 98 ? 11.461 7.944 -45.851 1.00 93.56 98 LYS A C 1
ATOM 771 O O . LYS A 1 98 ? 10.503 8.611 -45.451 1.00 93.56 98 LYS A O 1
ATOM 776 N N . GLU A 1 99 ? 11.439 6.617 -45.887 1.00 90.88 99 GLU A N 1
ATOM 777 C CA . GLU A 1 99 ? 10.297 5.806 -45.451 1.00 90.88 99 GLU A CA 1
ATOM 778 C C . GLU A 1 99 ? 10.117 5.833 -43.929 1.00 90.88 99 GLU A C 1
ATOM 780 O O . GLU A 1 99 ? 9.013 6.103 -43.443 1.00 90.88 99 GLU A O 1
ATOM 785 N N . THR A 1 100 ? 11.201 5.706 -43.163 1.00 86.50 100 THR A N 1
ATOM 786 C CA . THR A 1 100 ? 11.159 5.825 -41.696 1.00 86.50 100 THR A CA 1
ATOM 787 C C . THR A 1 100 ? 10.694 7.215 -41.257 1.00 86.50 100 THR A C 1
ATOM 789 O O . THR A 1 100 ? 9.811 7.327 -40.403 1.00 86.50 100 THR A O 1
ATOM 792 N N . LYS A 1 101 ? 11.159 8.295 -41.905 1.00 90.94 101 LYS A N 1
ATOM 793 C CA . LYS A 1 101 ? 10.663 9.664 -41.646 1.00 90.94 101 LYS A CA 1
ATOM 794 C C . LYS A 1 101 ? 9.156 9.807 -41.893 1.00 90.94 101 LYS A C 1
ATOM 796 O O . LYS A 1 101 ? 8.473 10.497 -41.127 1.00 90.94 101 LYS A O 1
ATOM 801 N N . LYS A 1 102 ? 8.611 9.156 -42.930 1.00 91.88 102 LYS A N 1
ATOM 802 C CA . LYS A 1 102 ? 7.156 9.125 -43.182 1.00 91.88 102 LYS A CA 1
ATOM 803 C C . LYS A 1 102 ? 6.419 8.372 -42.068 1.00 91.88 102 LYS A C 1
ATOM 805 O O . LYS A 1 102 ? 5.410 8.884 -41.575 1.00 91.88 102 LYS A O 1
ATOM 810 N N . SER A 1 103 ? 6.948 7.230 -41.625 1.00 89.12 103 SER A N 1
ATOM 811 C CA . SER A 1 103 ? 6.384 6.431 -40.527 1.00 89.12 103 SER A CA 1
ATOM 812 C C . SER A 1 103 ? 6.345 7.204 -39.200 1.00 89.12 103 SER A C 1
ATOM 814 O O . SER A 1 103 ? 5.281 7.347 -38.593 1.00 89.12 103 SER A O 1
ATOM 816 N N . VAL A 1 104 ? 7.451 7.843 -38.800 1.00 89.38 104 VAL A N 1
ATOM 817 C CA . VAL A 1 104 ? 7.509 8.660 -37.571 1.00 89.38 104 VAL A CA 1
ATOM 818 C C . VAL A 1 104 ? 6.501 9.813 -37.616 1.00 89.38 104 VAL A C 1
ATOM 820 O O . VAL A 1 104 ? 5.824 10.104 -36.625 1.00 89.38 104 VAL A O 1
ATOM 823 N N . LYS A 1 105 ? 6.332 10.460 -38.777 1.00 92.69 105 LYS A N 1
ATOM 824 C CA . LYS A 1 105 ? 5.331 11.525 -38.951 1.00 92.69 105 LYS A CA 1
ATOM 825 C C . LYS A 1 105 ? 3.898 10.998 -38.802 1.00 92.69 105 LYS A C 1
ATOM 827 O O . LYS A 1 105 ? 3.056 11.709 -38.249 1.00 92.69 105 LYS A O 1
ATOM 832 N N . ALA A 1 106 ? 3.617 9.774 -39.250 1.00 90.12 106 ALA A N 1
ATOM 833 C CA . ALA A 1 106 ? 2.320 9.125 -39.065 1.00 90.12 106 ALA A CA 1
ATOM 834 C C . ALA A 1 106 ? 2.054 8.774 -37.590 1.00 90.12 106 ALA A C 1
ATOM 836 O O . ALA A 1 106 ? 0.968 9.065 -37.084 1.00 90.12 106 ALA A O 1
ATOM 837 N N . ILE A 1 107 ? 3.053 8.248 -36.873 1.00 87.38 107 ILE A N 1
ATOM 838 C CA . ILE A 1 107 ? 2.960 7.943 -35.434 1.00 87.38 107 ILE A CA 1
ATOM 839 C C . ILE A 1 107 ? 2.670 9.216 -34.627 1.00 87.38 107 ILE A C 1
ATOM 841 O O . ILE A 1 107 ? 1.714 9.252 -33.853 1.00 87.38 107 ILE A O 1
ATOM 845 N N . ARG A 1 108 ? 3.404 10.308 -34.886 1.00 91.06 108 ARG A N 1
ATOM 846 C CA . ARG A 1 108 ? 3.172 11.606 -34.225 1.00 91.06 108 ARG A CA 1
ATOM 847 C C . ARG A 1 108 ? 1.773 12.171 -34.481 1.00 91.06 108 ARG A C 1
ATOM 849 O O . ARG A 1 108 ? 1.227 12.866 -33.628 1.00 91.06 108 ARG A O 1
ATOM 856 N N . ARG A 1 109 ? 1.177 11.912 -35.653 1.00 93.00 109 ARG A N 1
ATOM 857 C CA . ARG A 1 109 ? -0.219 12.298 -35.929 1.00 93.00 109 ARG A CA 1
ATOM 858 C C . ARG A 1 109 ? -1.189 11.474 -35.086 1.00 93.00 109 ARG A C 1
ATOM 860 O O . ARG A 1 109 ? -2.065 12.064 -34.463 1.00 93.00 109 ARG A O 1
ATOM 867 N N . LYS A 1 110 ? -1.011 10.149 -35.017 1.00 91.56 110 LYS A N 1
ATOM 868 C CA . LYS A 1 110 ? -1.847 9.264 -34.185 1.00 91.56 110 LYS A CA 1
ATOM 869 C C . LYS A 1 110 ? -1.799 9.655 -32.703 1.00 91.56 110 LYS A C 1
ATOM 871 O O . LYS A 1 110 ? -2.852 9.742 -32.082 1.00 91.56 110 LYS A O 1
ATOM 876 N N . GLN A 1 111 ? -0.617 9.979 -32.175 1.00 90.25 111 GLN A N 1
ATOM 877 C CA . GLN A 1 111 ? -0.460 10.458 -30.795 1.00 90.25 111 GLN A CA 1
ATOM 878 C C . GLN A 1 111 ? -1.260 11.739 -30.527 1.00 90.25 111 GLN A C 1
ATOM 880 O O . GLN A 1 111 ? -2.051 11.768 -29.591 1.00 90.25 111 GLN A O 1
ATOM 885 N N . ARG A 1 112 ? -1.172 12.752 -31.402 1.00 93.56 112 ARG A N 1
ATOM 886 C CA . ARG A 1 112 ? -1.968 13.987 -31.248 1.00 93.56 112 ARG A CA 1
ATOM 887 C C . ARG A 1 112 ? -3.478 13.742 -31.274 1.00 93.56 112 ARG A C 1
ATOM 889 O O . ARG A 1 112 ? -4.224 14.429 -30.579 1.00 93.56 112 ARG A O 1
ATOM 896 N N . TYR A 1 113 ? -3.953 12.788 -32.080 1.00 92.69 113 TYR A N 1
ATOM 897 C CA . TYR A 1 113 ? -5.371 12.415 -32.078 1.00 92.69 113 TYR A CA 1
ATOM 898 C C . TYR A 1 113 ? -5.780 11.733 -30.768 1.00 92.69 113 TYR A C 1
ATOM 900 O O . TYR A 1 113 ? -6.838 12.061 -30.233 1.00 92.69 113 TYR A O 1
ATOM 908 N N . ALA A 1 114 ? -4.940 10.845 -30.230 1.00 88.62 114 ALA A N 1
ATOM 909 C CA . ALA A 1 114 ? -5.181 10.185 -28.950 1.00 88.62 114 ALA A CA 1
ATOM 910 C C . ALA A 1 114 ? -5.192 11.185 -27.780 1.00 88.62 114 ALA A C 1
ATOM 912 O O . ALA A 1 114 ? -6.120 11.172 -26.976 1.00 88.62 114 ALA A O 1
ATOM 913 N N . GLU A 1 115 ? -4.236 12.116 -27.734 1.00 91.00 115 GLU A N 1
ATOM 914 C CA . GLU A 1 115 ? -4.191 13.189 -26.730 1.00 91.00 115 GLU A CA 1
ATOM 915 C C . GLU A 1 115 ? -5.446 14.065 -26.781 1.00 91.00 115 GLU A C 1
ATOM 917 O O . GLU A 1 115 ? -6.066 14.347 -25.755 1.00 91.00 115 GLU A O 1
ATOM 922 N N . LYS A 1 116 ? -5.886 14.449 -27.987 1.00 96.31 116 LYS A N 1
ATOM 923 C CA . LYS A 1 116 ? -7.109 15.242 -28.161 1.00 96.31 116 LYS A CA 1
ATOM 924 C C . LYS A 1 116 ? -8.366 14.472 -27.740 1.00 96.31 116 LYS A C 1
ATOM 926 O O . LYS A 1 116 ? -9.302 15.085 -27.228 1.00 96.31 116 LYS A O 1
ATOM 931 N N . ALA A 1 117 ? -8.404 13.155 -27.945 1.00 92.25 117 ALA A N 1
ATOM 932 C CA . ALA A 1 117 ? -9.493 12.304 -27.472 1.00 92.25 117 ALA A CA 1
ATOM 933 C C . ALA A 1 117 ? -9.497 12.190 -25.938 1.00 92.25 117 ALA A C 1
ATOM 935 O O . ALA A 1 117 ? -10.539 12.399 -25.318 1.00 92.25 117 ALA A O 1
ATOM 936 N N . ALA A 1 118 ? -8.335 11.966 -25.320 1.00 89.81 118 ALA A N 1
ATOM 937 C CA . ALA A 1 118 ? -8.189 11.910 -23.867 1.00 89.81 118 ALA A CA 1
ATOM 938 C C . ALA A 1 118 ? -8.600 13.233 -23.196 1.00 89.81 118 ALA A C 1
ATOM 940 O O . ALA A 1 118 ? -9.341 13.227 -22.213 1.00 89.81 118 ALA A O 1
ATOM 941 N N . ALA A 1 119 ? -8.211 14.375 -23.774 1.00 93.12 119 ALA A N 1
ATOM 942 C CA . ALA A 1 119 ? -8.603 15.693 -23.278 1.00 93.12 119 ALA A CA 1
ATOM 943 C C . ALA A 1 119 ? -10.129 15.911 -23.305 1.00 93.12 119 ALA A C 1
ATOM 945 O O . ALA A 1 119 ? -10.680 16.529 -22.394 1.00 93.12 119 ALA A O 1
ATOM 946 N N . ARG A 1 120 ? -10.832 15.379 -24.318 1.00 95.81 120 ARG A N 1
ATOM 947 C CA . ARG A 1 120 ? -12.305 15.430 -24.379 1.00 95.81 120 ARG A CA 1
ATOM 948 C C . ARG A 1 120 ? -12.947 14.599 -23.269 1.00 95.81 120 ARG A C 1
ATOM 950 O O . ARG A 1 120 ? -13.825 15.109 -22.583 1.00 95.81 120 ARG A O 1
ATOM 957 N N . ILE A 1 121 ? -12.462 13.376 -23.048 1.00 90.62 121 ILE A N 1
ATOM 958 C CA . ILE A 1 121 ? -12.957 12.495 -21.978 1.00 90.62 121 ILE A CA 1
ATOM 959 C C . ILE A 1 121 ? -12.770 13.158 -20.606 1.00 90.62 121 ILE A C 1
ATOM 961 O O . ILE A 1 121 ? -13.708 13.214 -19.812 1.00 90.62 121 ILE A O 1
ATOM 965 N N . ALA A 1 122 ? -11.592 13.730 -20.342 1.00 90.81 122 ALA A N 1
ATOM 966 C CA . ALA A 1 122 ? -11.318 14.435 -19.090 1.00 90.81 122 ALA A CA 1
ATOM 967 C C . ALA A 1 122 ? -12.251 15.644 -18.879 1.00 90.81 122 ALA A C 1
ATOM 969 O O . ALA A 1 122 ? -12.768 15.852 -17.780 1.00 90.81 122 ALA A O 1
ATOM 970 N N . ALA A 1 123 ? -12.514 16.422 -19.935 1.00 94.81 123 ALA A N 1
ATOM 971 C CA . ALA A 1 123 ? -13.433 17.556 -19.868 1.00 94.81 123 ALA A CA 1
ATOM 972 C C . ALA A 1 123 ? -14.879 17.124 -19.563 1.00 94.81 123 ALA A C 1
ATOM 974 O O . ALA A 1 123 ? -15.579 17.813 -18.816 1.00 94.81 123 ALA A O 1
ATOM 975 N N . ASP A 1 124 ? -15.326 15.991 -20.103 1.00 93.25 124 ASP A N 1
ATOM 976 C CA . ASP A 1 124 ? -16.668 15.472 -19.838 1.00 93.25 124 ASP A CA 1
ATOM 977 C C . ASP A 1 124 ? -16.801 14.924 -18.409 1.00 93.25 124 ASP A C 1
ATOM 979 O O . ASP A 1 124 ? -17.785 15.235 -17.736 1.00 93.25 124 ASP A O 1
ATOM 983 N N . LEU A 1 125 ? -15.783 14.236 -17.878 1.00 88.50 125 LEU A N 1
ATOM 984 C CA . LEU A 1 125 ? -15.759 13.801 -16.472 1.00 88.50 125 LEU A CA 1
ATOM 985 C C . LEU A 1 125 ? -15.852 14.983 -15.494 1.00 88.50 125 LEU A C 1
ATOM 987 O O . LEU A 1 125 ? -16.628 14.943 -14.536 1.00 88.50 125 LEU A O 1
ATOM 991 N N . LEU A 1 126 ? -15.140 16.080 -15.772 1.00 90.50 126 LEU A N 1
ATOM 992 C CA . LEU A 1 126 ? -15.233 17.302 -14.966 1.00 90.50 126 LEU A CA 1
ATOM 993 C C . LEU A 1 126 ? -16.634 17.934 -15.013 1.00 90.50 126 LEU A C 1
ATOM 995 O O . LEU A 1 126 ? -17.100 18.474 -14.007 1.00 90.50 126 LEU A O 1
ATOM 999 N N . LYS A 1 127 ? -17.340 17.856 -16.150 1.00 92.31 127 LYS A N 1
ATOM 1000 C CA . LYS A 1 127 ? -18.735 18.322 -16.246 1.00 92.31 127 LYS A CA 1
ATOM 1001 C C . LYS A 1 127 ? -19.688 17.453 -15.426 1.00 92.31 127 LYS A C 1
ATOM 1003 O O . LYS A 1 127 ? -20.602 18.001 -14.810 1.00 92.31 127 LYS A O 1
ATOM 1008 N N . PHE A 1 128 ? -19.493 16.133 -15.407 1.00 82.81 128 PHE A N 1
ATOM 1009 C CA . PHE A 1 128 ? -20.307 15.225 -14.592 1.00 82.81 128 PHE A CA 1
ATOM 1010 C C . PHE A 1 128 ? -20.105 15.465 -13.093 1.00 82.81 128 PHE A C 1
ATOM 1012 O O . PHE A 1 128 ? -21.092 15.620 -12.372 1.00 82.81 128 PHE A O 1
ATOM 1019 N N . SER A 1 129 ? -18.853 15.608 -12.646 1.00 83.50 129 SER A N 1
ATOM 1020 C CA . SER A 1 129 ? -18.529 15.913 -11.246 1.00 83.50 129 SER A CA 1
ATOM 1021 C C . SER A 1 129 ? -19.228 17.194 -10.769 1.00 83.50 129 SER A C 1
ATOM 1023 O O . SER A 1 129 ? -19.979 17.156 -9.792 1.00 83.50 129 SER A O 1
ATOM 1025 N N . LYS A 1 130 ? -19.119 18.297 -11.527 1.00 83.19 130 LYS A N 1
ATOM 1026 C CA . LYS A 1 130 ? -19.772 19.576 -11.184 1.00 83.19 130 LYS A CA 1
ATOM 1027 C C . LYS A 1 130 ? -21.298 19.476 -11.093 1.00 83.19 130 LYS A C 1
ATOM 1029 O O . LYS A 1 130 ? -21.896 20.104 -10.226 1.00 83.19 130 LYS A O 1
ATOM 1034 N N . LYS A 1 131 ? -21.941 18.689 -11.963 1.00 80.69 131 LYS A N 1
ATOM 1035 C CA . LYS A 1 131 ? -23.400 18.486 -11.915 1.00 80.69 131 LYS A CA 1
ATOM 1036 C C . LYS A 1 131 ? -23.840 17.669 -10.696 1.00 80.69 131 LYS A C 1
ATOM 1038 O O . LYS A 1 131 ? -24.908 17.951 -10.159 1.00 80.69 131 LYS A O 1
ATOM 1043 N N . SER A 1 132 ? -23.042 16.690 -10.261 1.00 74.44 132 SER A N 1
ATOM 1044 C CA . SER A 1 132 ? -23.371 15.867 -9.085 1.00 74.44 132 SER A CA 1
ATOM 1045 C C . SER A 1 132 ? -23.315 16.672 -7.780 1.00 74.44 132 SER A C 1
ATOM 1047 O O . SER A 1 132 ? -24.282 16.659 -7.024 1.00 74.44 132 SER A O 1
ATOM 1049 N N . VAL A 1 133 ? -22.273 17.492 -7.598 1.00 71.81 133 VAL A N 1
ATOM 1050 C CA . VAL A 1 133 ? -22.079 18.321 -6.394 1.00 71.81 133 VAL A CA 1
ATOM 1051 C C . VAL A 1 133 ? -23.185 19.372 -6.246 1.00 71.81 133 VAL A C 1
ATOM 1053 O O . VAL A 1 133 ? -23.711 19.588 -5.157 1.00 71.81 133 VAL A O 1
ATOM 1056 N N . VAL A 1 134 ? -23.610 19.997 -7.351 1.00 72.00 134 VAL A N 1
ATOM 1057 C CA . VAL A 1 134 ? -24.721 20.968 -7.329 1.00 72.00 134 VAL A CA 1
ATOM 1058 C C . VAL A 1 134 ? -26.053 20.297 -6.970 1.00 72.00 134 VAL A C 1
ATOM 1060 O O . VAL A 1 134 ? -26.894 20.917 -6.318 1.00 72.00 134 VAL A O 1
ATOM 1063 N N . LYS A 1 135 ? -26.259 19.034 -7.364 1.00 73.69 135 LYS A N 1
ATOM 1064 C CA . LYS A 1 135 ? -27.478 18.287 -7.028 1.00 73.69 135 LYS A CA 1
ATOM 1065 C C . LYS A 1 135 ? -27.521 17.915 -5.541 1.00 73.69 135 LYS A C 1
ATOM 1067 O O . LYS A 1 135 ? -28.577 18.064 -4.935 1.00 73.69 135 LYS A O 1
ATOM 1072 N N . GLU A 1 136 ? -26.397 17.514 -4.948 1.00 66.62 136 GLU A N 1
ATOM 1073 C CA . GLU A 1 136 ? -26.304 17.243 -3.503 1.00 66.62 136 GLU A CA 1
ATOM 1074 C C . GLU A 1 136 ? -26.509 18.500 -2.649 1.00 66.62 136 GLU A C 1
ATOM 1076 O O . GLU A 1 136 ? -27.291 18.479 -1.699 1.00 66.62 136 GLU A O 1
ATOM 1081 N N . LEU A 1 137 ? -25.884 19.623 -3.021 1.00 64.50 137 LEU A N 1
ATOM 1082 C CA . LEU A 1 137 ? -26.054 20.894 -2.305 1.00 64.50 137 LEU A CA 1
ATOM 1083 C C . LEU A 1 137 ? -27.503 21.401 -2.347 1.00 64.50 137 LEU A C 1
ATOM 1085 O O . LEU A 1 137 ? -27.978 21.999 -1.383 1.00 64.50 137 LEU A O 1
ATOM 1089 N N . LYS A 1 138 ? -28.232 21.140 -3.439 1.00 69.81 138 LYS A N 1
ATOM 1090 C CA . LYS A 1 138 ? -29.632 21.557 -3.567 1.00 69.81 138 LYS A CA 1
ATOM 1091 C C . LYS A 1 138 ? -30.589 20.714 -2.718 1.00 69.81 138 LYS A C 1
ATOM 1093 O O . LYS A 1 138 ? -31.582 21.266 -2.263 1.00 69.81 138 LYS A O 1
ATOM 1098 N N . MET A 1 139 ? -30.289 19.434 -2.474 1.00 63.91 139 MET A N 1
ATOM 1099 C CA . MET A 1 139 ? -31.122 18.588 -1.604 1.00 63.91 139 MET A CA 1
ATOM 1100 C C . MET A 1 139 ? -30.950 18.935 -0.120 1.00 63.91 139 MET A C 1
ATOM 1102 O O . MET A 1 139 ? -31.938 18.961 0.606 1.00 63.91 139 MET A O 1
ATOM 1106 N N . ARG A 1 140 ? -29.737 19.306 0.316 1.00 60.25 140 ARG A N 1
ATOM 1107 C CA . ARG A 1 140 ? -29.497 19.732 1.708 1.00 60.25 140 ARG A CA 1
ATOM 1108 C C . ARG A 1 140 ? -30.178 21.053 2.079 1.00 60.25 140 ARG A C 1
ATOM 1110 O O . ARG A 1 140 ? -30.562 21.227 3.225 1.00 60.25 140 ARG A O 1
ATOM 1117 N N . ASN A 1 141 ? -30.372 21.967 1.126 1.00 57.72 141 ASN A N 1
ATOM 1118 C CA . ASN A 1 141 ? -31.004 23.265 1.403 1.00 57.72 141 ASN A CA 1
ATOM 1119 C C . ASN A 1 141 ? -32.543 23.225 1.444 1.00 57.72 141 ASN A C 1
ATOM 1121 O O . ASN A 1 141 ? -33.164 24.185 1.893 1.00 57.72 141 ASN A O 1
ATOM 1125 N N . SER A 1 142 ? -33.173 22.147 0.966 1.00 57.62 142 SER A N 1
ATOM 1126 C CA . SER A 1 142 ? -34.637 21.997 0.961 1.00 57.62 142 SER A CA 1
ATOM 1127 C C . SER A 1 142 ? -35.221 21.377 2.236 1.00 57.62 142 SER A C 1
ATOM 1129 O O . SER A 1 142 ? -36.435 21.407 2.395 1.00 57.62 142 SER A O 1
ATOM 1131 N N . GLU A 1 143 ? -34.397 20.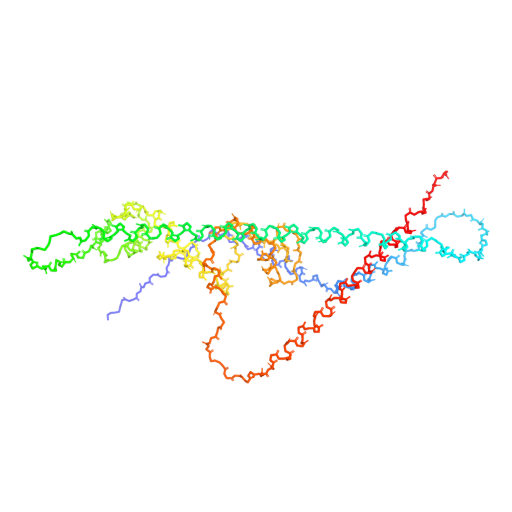867 3.158 1.00 54.62 143 GLU A N 1
ATOM 1132 C CA . GLU A 1 143 ? -34.863 20.282 4.432 1.00 54.62 143 GLU A CA 1
ATOM 1133 C C . GLU A 1 143 ? -34.839 21.264 5.619 1.00 54.62 143 GLU A C 1
ATOM 1135 O O . GLU A 1 143 ? -35.287 20.922 6.707 1.00 54.62 143 GLU A O 1
ATOM 1140 N N . SER A 1 144 ? -34.373 22.506 5.437 1.00 53.59 144 SER A N 1
ATOM 1141 C CA . SER A 1 144 ? -34.194 23.467 6.546 1.00 53.59 144 SER A CA 1
ATOM 1142 C C . SER A 1 144 ? -35.238 24.590 6.612 1.00 53.59 144 SER A C 1
ATOM 1144 O O . SER A 1 144 ? -35.027 25.582 7.304 1.00 53.59 144 SER A O 1
ATOM 1146 N N . THR A 1 145 ? -36.364 24.485 5.900 1.00 48.94 145 THR A N 1
ATOM 1147 C CA . THR A 1 145 ? -37.410 25.529 5.902 1.00 48.94 145 THR A CA 1
ATOM 1148 C C . THR A 1 145 ? -38.790 24.973 6.233 1.00 48.94 145 THR A C 1
ATOM 1150 O O . THR A 1 145 ? -39.722 25.040 5.439 1.00 48.94 145 THR A O 1
ATOM 1153 N N . SER A 1 146 ? -38.955 24.484 7.460 1.00 47.41 146 SER A N 1
ATOM 1154 C CA . SER A 1 146 ? -40.274 24.481 8.093 1.00 47.41 146 SER A CA 1
ATOM 1155 C C . SER A 1 146 ? -40.171 24.564 9.611 1.00 47.41 146 SER A C 1
ATOM 1157 O O . SER A 1 146 ? -39.491 23.754 10.230 1.00 47.41 146 SER A O 1
ATOM 1159 N N . SER A 1 147 ? -40.950 25.496 10.167 1.00 44.50 147 SER A N 1
ATOM 1160 C CA . SER A 1 147 ? -41.349 25.621 11.574 1.00 44.50 147 SER A CA 1
ATOM 1161 C C . SER A 1 147 ? -40.479 26.494 12.486 1.00 44.50 147 SER A C 1
ATOM 1163 O O . SER A 1 147 ? -39.782 26.026 13.380 1.00 44.50 147 SER A O 1
ATOM 1165 N N . SER A 1 148 ? -40.635 27.810 12.317 1.00 50.12 148 SER A N 1
ATOM 1166 C CA . SER A 1 148 ? -40.437 28.793 13.382 1.00 50.12 148 SER A CA 1
ATOM 1167 C C . SER A 1 148 ? -41.615 28.760 14.359 1.00 50.12 148 SER A C 1
ATOM 1169 O O . SER A 1 148 ? -42.651 29.360 14.089 1.00 50.12 148 SER A O 1
ATOM 1171 N N . THR A 1 149 ? -41.421 28.142 15.522 1.00 48.56 149 THR A N 1
ATOM 1172 C CA . THR A 1 149 ? -42.066 28.567 16.772 1.00 48.56 149 THR A CA 1
ATOM 1173 C C . THR A 1 149 ? -41.074 28.378 17.914 1.00 48.56 149 THR A C 1
ATOM 1175 O O . THR A 1 149 ? -40.771 27.250 18.279 1.00 48.56 149 THR A O 1
ATOM 1178 N N . SER A 1 150 ? -40.556 29.502 18.420 1.00 55.50 150 SER A N 1
ATOM 1179 C CA . SER A 1 150 ? -40.028 29.728 19.774 1.00 55.50 150 SER A CA 1
ATOM 1180 C C . SER A 1 150 ? -39.991 28.493 20.683 1.00 55.50 150 SER A C 1
ATOM 1182 O O . SER A 1 150 ? -40.997 28.143 21.298 1.00 55.50 150 SER A O 1
ATOM 1184 N N . SER A 1 151 ? -38.836 27.852 20.808 1.00 48.44 151 SER A N 1
ATOM 1185 C CA . SER A 1 151 ? -38.556 26.902 21.885 1.00 48.44 151 SER A CA 1
ATOM 1186 C C . SER A 1 151 ? -37.090 27.064 22.245 1.00 48.44 151 SER A C 1
ATOM 1188 O O . SER A 1 151 ? -36.237 27.016 21.358 1.00 48.44 151 SER A O 1
ATOM 1190 N N . ASP A 1 152 ? -36.831 27.339 23.519 1.00 52.25 152 ASP A N 1
ATOM 1191 C CA . ASP A 1 152 ? -35.500 27.400 24.106 1.00 52.25 152 ASP A CA 1
ATOM 1192 C C . ASP A 1 152 ? -34.682 26.180 23.669 1.00 52.25 152 ASP A C 1
ATOM 1194 O O . ASP A 1 152 ? -35.082 25.034 23.875 1.00 52.25 152 ASP A O 1
ATOM 1198 N N . ILE A 1 153 ? -33.551 26.431 23.008 1.00 56.19 153 ILE A N 1
ATOM 1199 C CA . ILE A 1 153 ? -32.593 25.385 22.661 1.00 56.19 153 ILE A CA 1
ATOM 1200 C C . ILE A 1 153 ? -31.861 25.050 23.958 1.00 56.19 153 ILE A C 1
ATOM 1202 O O . ILE A 1 153 ? -30.845 25.658 24.293 1.00 56.19 153 ILE A O 1
ATOM 1206 N N . GLU A 1 154 ? -32.413 24.101 24.709 1.00 59.75 154 GLU A N 1
ATOM 1207 C CA . GLU A 1 154 ? -31.663 23.371 25.721 1.00 59.75 154 GLU A CA 1
ATOM 1208 C C . GLU A 1 154 ? -30.533 22.639 24.989 1.00 59.75 154 GLU A C 1
ATOM 1210 O O . GLU A 1 154 ? -30.757 21.705 24.215 1.00 59.75 154 GLU A O 1
ATOM 1215 N N . ILE A 1 155 ? -29.304 23.124 25.175 1.00 63.44 155 ILE A N 1
ATOM 1216 C CA . ILE A 1 155 ? -28.087 22.418 24.788 1.00 63.44 155 ILE A CA 1
ATOM 1217 C C . ILE A 1 155 ? -28.064 21.155 25.652 1.00 63.44 155 ILE A C 1
ATOM 1219 O O . ILE A 1 155 ? -27.601 21.185 26.789 1.00 63.44 155 ILE A O 1
ATOM 1223 N N . LEU A 1 156 ? -28.647 20.071 25.139 1.00 54.72 156 LEU A N 1
ATOM 1224 C CA . LEU A 1 156 ? -28.535 18.744 25.725 1.00 54.72 156 LEU A CA 1
ATOM 1225 C C . LEU A 1 156 ? -27.050 18.399 25.760 1.00 54.72 156 LEU A C 1
ATOM 1227 O O . LEU A 1 156 ? -26.424 18.184 24.721 1.00 54.72 156 LEU A O 1
ATOM 1231 N N . GLU A 1 157 ? -26.504 18.411 26.970 1.00 68.19 157 GLU A N 1
ATOM 1232 C CA . GLU A 1 157 ? -25.168 17.942 27.296 1.00 68.19 157 GLU A CA 1
ATOM 1233 C C . GLU A 1 157 ? -25.052 16.522 26.733 1.00 68.19 157 GLU A C 1
ATOM 1235 O O . GLU A 1 157 ? -25.728 15.593 27.179 1.00 68.19 157 GLU A O 1
ATOM 1240 N N . THR A 1 158 ? -24.297 16.369 25.646 1.00 69.50 158 THR A N 1
ATOM 1241 C CA . THR A 1 158 ? -24.105 15.070 25.011 1.00 69.50 158 THR A CA 1
ATOM 1242 C C . THR A 1 158 ? -23.378 14.195 26.010 1.00 69.50 158 THR A C 1
ATOM 1244 O O . THR A 1 158 ? -22.205 14.434 26.294 1.00 69.50 158 THR A O 1
ATOM 1247 N N . VAL A 1 159 ? -24.099 13.221 26.559 1.00 72.00 159 VAL A N 1
ATOM 1248 C CA . VAL A 1 159 ? -23.551 12.217 27.465 1.00 72.00 159 VAL A CA 1
ATOM 1249 C C . VAL A 1 159 ? -22.303 11.622 26.804 1.00 72.00 159 VAL A C 1
ATOM 1251 O O . VAL A 1 159 ? -22.414 11.148 25.666 1.00 72.00 159 VAL A O 1
ATOM 1254 N N . PRO A 1 160 ? -21.127 11.686 27.456 1.00 77.81 160 PRO A N 1
ATOM 1255 C CA . PRO A 1 160 ? -19.902 11.101 26.932 1.00 77.81 160 PRO A CA 1
ATOM 1256 C C . PRO A 1 160 ? -20.159 9.646 26.535 1.00 77.81 160 PRO A C 1
ATOM 1258 O O . PRO A 1 160 ? -20.676 8.862 27.331 1.00 77.81 160 PRO A O 1
ATOM 1261 N N . MET A 1 161 ? -19.868 9.293 25.281 1.00 79.00 161 MET A N 1
ATOM 1262 C CA . MET A 1 161 ? -19.959 7.904 24.843 1.00 79.00 161 MET A CA 1
ATOM 1263 C C . MET A 1 161 ? -18.791 7.137 25.449 1.00 79.00 161 MET A C 1
ATOM 1265 O O . MET A 1 161 ? -17.650 7.286 25.034 1.00 79.00 161 MET A O 1
ATOM 1269 N N . GLU A 1 162 ? -19.097 6.329 26.451 1.00 89.06 162 GLU A N 1
ATOM 1270 C CA . GLU A 1 162 ? -18.150 5.426 27.086 1.00 89.06 162 GLU A CA 1
ATOM 1271 C C . GLU A 1 162 ? -17.964 4.154 26.239 1.00 89.06 162 GLU A C 1
ATOM 1273 O O . GLU A 1 162 ? -18.936 3.550 25.773 1.00 89.06 162 GLU A O 1
ATOM 1278 N N . HIS A 1 163 ? -16.714 3.720 26.045 1.00 90.06 163 HIS A N 1
ATOM 1279 C CA . HIS A 1 163 ? -16.374 2.520 25.274 1.00 90.06 163 HIS A CA 1
ATOM 1280 C C . HIS A 1 163 ? -15.848 1.403 26.194 1.00 90.06 163 HIS A C 1
ATOM 1282 O O . HIS A 1 163 ? -14.652 1.373 26.498 1.00 90.06 163 HIS A O 1
ATOM 1288 N N . PRO A 1 164 ? -16.706 0.470 26.652 1.00 91.56 164 PRO A N 1
ATOM 1289 C CA . PRO A 1 164 ? -16.291 -0.597 27.556 1.00 91.56 164 PRO A CA 1
ATOM 1290 C C . PRO A 1 164 ? -15.574 -1.747 26.830 1.00 91.56 164 PRO A C 1
ATOM 1292 O O . PRO A 1 164 ? -15.987 -2.197 25.757 1.00 91.56 164 PRO A O 1
ATOM 1295 N N . CYS A 1 165 ? -14.525 -2.271 27.462 1.00 92.69 165 CYS A N 1
ATOM 1296 C CA . CYS A 1 165 ? -13.903 -3.553 27.142 1.00 92.69 165 CYS A CA 1
ATOM 1297 C C . CYS A 1 165 ? -14.612 -4.694 27.896 1.00 92.69 165 CYS A C 1
ATOM 1299 O O . CYS A 1 165 ? -15.221 -4.484 28.946 1.00 92.69 165 CYS A O 1
ATOM 1301 N N . SER A 1 166 ? -14.501 -5.929 27.401 1.00 90.12 166 SER A N 1
ATOM 1302 C CA . SER A 1 166 ? -15.087 -7.108 28.057 1.00 90.12 166 SER A CA 1
ATOM 1303 C C . SER A 1 166 ? -14.485 -7.416 29.442 1.00 90.12 166 SER A C 1
ATOM 1305 O O . SER A 1 166 ? -15.126 -8.078 30.256 1.00 90.12 166 SER A O 1
ATOM 1307 N N . CYS A 1 167 ? -13.297 -6.883 29.749 1.00 90.75 167 CYS A N 1
ATOM 1308 C CA . CYS A 1 167 ? -12.683 -6.943 31.079 1.00 90.75 167 CYS A CA 1
ATOM 1309 C C . CYS A 1 167 ? -13.303 -5.964 32.098 1.00 90.75 167 CYS A C 1
ATOM 1311 O O . CYS A 1 167 ? -12.939 -5.994 33.272 1.00 90.75 167 CYS A O 1
ATOM 1313 N N . GLY A 1 168 ? -14.225 -5.096 31.663 1.00 91.12 168 GLY A N 1
ATOM 1314 C CA . GLY A 1 168 ? -14.897 -4.100 32.500 1.00 91.12 168 GLY A CA 1
ATOM 1315 C C . GLY A 1 168 ? -14.208 -2.734 32.565 1.00 91.12 168 GLY A C 1
ATOM 1316 O O . GLY A 1 168 ? -14.760 -1.825 33.180 1.00 91.12 168 GLY A O 1
ATOM 1317 N N . GLN A 1 169 ? -13.041 -2.555 31.933 1.00 93.25 169 GLN A N 1
ATOM 1318 C CA . GLN A 1 169 ? -12.434 -1.228 31.781 1.00 93.25 169 GLN A CA 1
ATOM 1319 C C . GLN A 1 169 ? -13.216 -0.383 30.770 1.00 93.25 169 GLN A C 1
ATOM 1321 O O . GLN A 1 169 ? -13.704 -0.901 29.764 1.00 93.25 169 GLN A O 1
ATOM 1326 N N . VAL A 1 170 ? -13.323 0.917 31.036 1.00 94.62 170 VAL A N 1
ATOM 1327 C CA . VAL A 1 170 ? -14.054 1.881 30.208 1.00 94.62 170 VAL A CA 1
ATOM 1328 C C . VAL A 1 170 ? -13.074 2.924 29.688 1.00 94.62 170 VAL A C 1
ATOM 1330 O O . VAL A 1 170 ? -12.271 3.447 30.457 1.00 94.62 170 VAL A O 1
ATOM 1333 N N . PHE A 1 171 ? -13.144 3.210 28.390 1.00 95.00 171 PHE A N 1
ATOM 1334 C CA . PHE A 1 171 ? -12.257 4.149 27.707 1.00 95.00 171 PHE A CA 1
ATOM 1335 C C . PHE A 1 171 ? -13.045 5.320 27.116 1.00 95.00 171 PHE A C 1
ATOM 1337 O O . PHE A 1 171 ? -14.202 5.154 26.722 1.00 95.00 171 PHE A O 1
ATOM 1344 N N . GLU A 1 172 ? -12.401 6.487 27.034 1.00 93.50 172 GLU A N 1
ATOM 1345 C CA . GLU A 1 172 ? -12.978 7.697 26.430 1.00 93.50 172 GLU A CA 1
ATOM 1346 C C . GLU A 1 172 ? -13.000 7.618 24.899 1.00 93.50 172 GLU A C 1
ATOM 1348 O O . GLU A 1 172 ? -13.919 8.129 24.264 1.00 93.50 172 GLU A O 1
ATOM 1353 N N . ASP A 1 173 ? -12.014 6.946 24.298 1.00 94.19 173 ASP A N 1
ATOM 1354 C CA . ASP A 1 173 ? -11.930 6.743 22.853 1.00 94.19 173 ASP A CA 1
ATOM 1355 C C . ASP A 1 173 ? -11.901 5.246 22.506 1.00 94.19 173 ASP A C 1
ATOM 1357 O O . ASP A 1 173 ? -11.231 4.413 23.126 1.00 94.19 173 ASP A O 1
ATOM 1361 N N . HIS A 1 174 ? -12.650 4.899 21.464 1.00 94.62 174 HIS A N 1
ATOM 1362 C CA . HIS A 1 174 ? -12.767 3.555 20.926 1.00 94.62 174 HIS A CA 1
ATOM 1363 C C . HIS A 1 174 ? -11.407 2.962 20.530 1.00 94.62 174 HIS A C 1
ATOM 1365 O O . HIS A 1 174 ? -11.165 1.766 20.714 1.00 94.62 174 HIS A O 1
ATOM 1371 N N . MET A 1 175 ? -10.491 3.791 20.025 1.00 95.00 175 MET A N 1
ATOM 1372 C CA . MET A 1 175 ? -9.155 3.330 19.642 1.00 95.00 175 MET A CA 1
ATOM 1373 C C . MET A 1 175 ? -8.285 2.961 20.846 1.00 95.00 175 MET A C 1
ATOM 1375 O O . MET A 1 175 ? -7.410 2.101 20.725 1.00 95.00 175 MET A O 1
ATOM 1379 N N . GLU A 1 176 ? -8.536 3.550 22.014 1.00 96.06 176 GLU A N 1
ATOM 1380 C CA . GLU A 1 176 ? -7.849 3.179 23.252 1.00 96.06 176 GLU A CA 1
ATOM 1381 C C . GLU A 1 176 ? -8.327 1.833 23.775 1.00 96.06 176 GLU A C 1
ATOM 1383 O O . GLU A 1 176 ? -7.505 1.026 24.202 1.00 96.06 176 GLU A O 1
ATOM 1388 N N . CYS A 1 177 ? -9.624 1.545 23.633 1.00 95.69 177 CYS A N 1
ATOM 1389 C CA . CYS A 1 177 ? -10.162 0.214 23.895 1.00 95.69 177 CYS A CA 1
ATOM 1390 C C . CYS A 1 177 ? -9.460 -0.843 23.020 1.00 95.69 177 CYS A C 1
ATOM 1392 O O . CYS A 1 177 ? -9.008 -1.868 23.526 1.00 95.69 177 CYS A O 1
ATOM 1394 N N . HIS A 1 178 ? -9.273 -0.575 21.721 1.00 96.00 178 HIS A N 1
ATOM 1395 C CA . HIS A 1 178 ? -8.516 -1.469 20.835 1.00 96.00 178 HIS A CA 1
ATOM 1396 C C . HIS A 1 178 ? -7.040 -1.614 21.233 1.00 96.00 178 HIS A C 1
ATOM 1398 O O . HIS A 1 178 ? -6.497 -2.716 21.147 1.00 96.00 178 HIS A O 1
ATOM 1404 N N . ARG A 1 179 ? -6.390 -0.529 21.673 1.00 96.38 179 ARG A N 1
ATOM 1405 C CA . ARG A 1 179 ? -5.004 -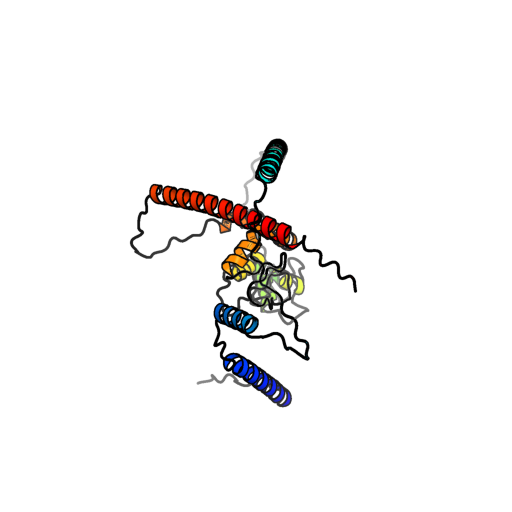0.559 22.166 1.00 96.38 179 ARG A CA 1
ATOM 1406 C C . ARG A 1 179 ? -4.876 -1.427 23.415 1.00 96.38 179 ARG A C 1
ATOM 1408 O O . ARG A 1 179 ? -4.008 -2.288 23.461 1.00 96.38 179 ARG A O 1
ATOM 1415 N N . HIS A 1 180 ? -5.774 -1.250 24.380 1.00 95.50 180 HIS A N 1
ATOM 1416 C CA . HIS A 1 180 ? -5.819 -2.057 25.596 1.00 95.50 180 HIS A CA 1
ATOM 1417 C C . HIS A 1 180 ? -6.041 -3.544 25.285 1.00 95.50 180 HIS A C 1
ATOM 1419 O O . HIS A 1 180 ? -5.308 -4.389 25.789 1.00 95.50 180 HIS A O 1
ATOM 1425 N N . ILE A 1 181 ? -6.978 -3.877 24.387 1.00 94.94 181 ILE A N 1
ATOM 1426 C CA . ILE A 1 181 ? -7.176 -5.265 23.935 1.00 94.94 181 ILE A CA 1
ATOM 1427 C C . ILE A 1 181 ? -5.892 -5.832 23.309 1.00 94.94 181 ILE A C 1
ATOM 1429 O O . ILE A 1 181 ? -5.554 -6.995 23.529 1.00 94.94 181 ILE A O 1
ATOM 1433 N N . PHE A 1 182 ? -5.163 -5.024 22.536 1.00 94.81 182 PHE A N 1
ATOM 1434 C CA . PHE A 1 182 ? -3.910 -5.449 21.917 1.00 94.81 182 PHE A CA 1
ATOM 1435 C C . PHE A 1 182 ? -2.801 -5.726 22.941 1.00 94.81 182 PHE A C 1
ATOM 1437 O O . PHE A 1 182 ? -2.073 -6.704 22.793 1.00 94.81 182 PHE A O 1
ATOM 1444 N N . GLU A 1 183 ? -2.672 -4.884 23.966 1.00 93.94 183 GLU A N 1
ATOM 1445 C CA . GLU A 1 183 ? -1.566 -4.938 24.930 1.00 93.94 183 GLU A CA 1
ATOM 1446 C C . GLU A 1 183 ? -1.842 -5.877 26.117 1.00 93.94 183 GLU A C 1
ATOM 1448 O O . GLU A 1 183 ? -0.966 -6.649 26.498 1.00 93.94 183 GLU A O 1
ATOM 1453 N N . GLU A 1 184 ? -3.052 -5.858 26.683 1.00 94.06 184 GLU A N 1
ATOM 1454 C CA . GLU A 1 184 ? -3.399 -6.596 27.910 1.00 94.06 184 GLU A CA 1
ATOM 1455 C C . GLU A 1 184 ? -4.162 -7.905 27.649 1.00 94.06 184 GLU A C 1
ATOM 1457 O O . GLU A 1 184 ? -4.182 -8.802 28.496 1.00 94.06 184 GLU A O 1
ATOM 1462 N N . HIS A 1 185 ? -4.780 -8.061 26.473 1.00 91.19 185 HIS A N 1
ATOM 1463 C CA . HIS A 1 185 ? -5.496 -9.285 26.084 1.00 91.19 185 HIS A CA 1
ATOM 1464 C C . HIS A 1 185 ? -4.772 -10.082 24.993 1.00 91.19 185 HIS A C 1
ATOM 1466 O O . HIS A 1 185 ? -5.384 -10.886 24.289 1.00 91.19 185 HIS A O 1
ATOM 1472 N N . ALA A 1 186 ? -3.449 -9.923 24.893 1.00 82.81 186 ALA A N 1
ATOM 1473 C CA . ALA A 1 186 ? -2.612 -10.667 23.955 1.00 82.81 186 ALA A CA 1
ATOM 1474 C C . ALA A 1 186 ? -2.580 -12.190 24.201 1.00 82.81 186 ALA A C 1
ATOM 1476 O O . ALA A 1 186 ? -2.220 -12.927 23.292 1.00 82.81 186 ALA A O 1
ATOM 1477 N N . ASP A 1 187 ? -2.992 -12.692 25.365 1.00 83.75 187 ASP A N 1
ATOM 1478 C CA . ASP A 1 187 ? -2.963 -14.137 25.658 1.00 83.75 187 ASP A CA 1
ATOM 1479 C C . ASP A 1 187 ? -4.348 -14.740 25.949 1.00 83.75 187 ASP A C 1
ATOM 1481 O O . ASP A 1 187 ? -4.482 -15.955 26.081 1.00 83.75 187 ASP A O 1
ATOM 1485 N N . ASN A 1 188 ? -5.400 -13.916 26.026 1.00 77.38 188 ASN A N 1
ATOM 1486 C CA . ASN A 1 188 ? -6.729 -14.346 26.465 1.00 77.38 188 ASN A CA 1
ATOM 1487 C C . ASN A 1 188 ? -7.770 -14.244 25.342 1.00 77.38 188 ASN A C 1
ATOM 1489 O O . ASN A 1 188 ? -8.329 -13.179 25.086 1.00 77.38 188 ASN A O 1
ATOM 1493 N N . ASP A 1 189 ? -8.101 -15.381 24.726 1.00 70.56 189 ASP A N 1
ATOM 1494 C CA . ASP A 1 189 ? -9.070 -15.454 23.619 1.00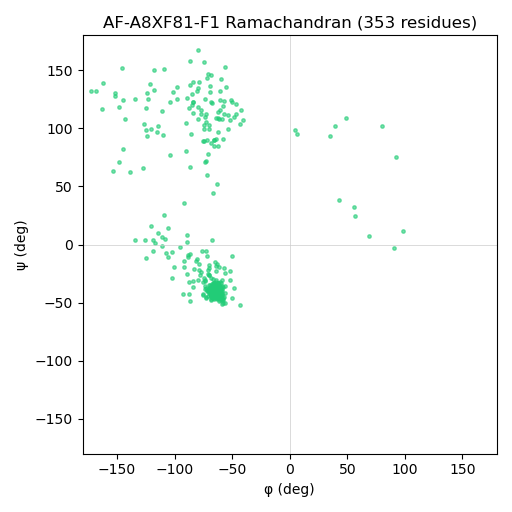 70.56 189 ASP A CA 1
ATOM 1495 C C . ASP A 1 189 ? -10.527 -15.193 24.031 1.00 70.56 189 ASP A C 1
ATOM 1497 O O . ASP A 1 189 ? -11.363 -14.901 23.182 1.00 70.56 189 ASP A O 1
ATOM 1501 N N . VAL A 1 190 ? -10.856 -15.280 25.323 1.00 74.06 190 VAL A N 1
ATOM 1502 C CA . VAL A 1 190 ? -12.244 -15.135 25.803 1.00 74.06 190 VAL A CA 1
ATOM 1503 C C . VAL A 1 190 ? -12.606 -13.676 26.112 1.00 74.06 190 VAL A C 1
ATOM 1505 O O . VAL A 1 190 ? -13.775 -13.312 26.040 1.00 74.06 190 VAL A O 1
ATOM 1508 N N . THR A 1 191 ? -11.622 -12.826 26.427 1.00 78.88 191 THR A N 1
ATOM 1509 C CA . THR A 1 191 ? -11.832 -11.417 26.826 1.00 78.88 191 THR A CA 1
ATOM 1510 C C . THR A 1 191 ? -11.264 -10.410 25.819 1.00 78.88 191 THR A C 1
ATOM 1512 O O . THR A 1 191 ? -11.182 -9.216 26.093 1.00 78.88 191 THR A O 1
ATOM 1515 N N . GLY A 1 192 ? -10.848 -10.871 24.641 1.00 81.75 192 GLY A N 1
ATOM 1516 C CA . GLY A 1 192 ? -10.199 -10.032 23.632 1.00 81.75 192 GLY A CA 1
ATOM 1517 C C . GLY A 1 192 ? -11.147 -9.342 22.646 1.00 81.75 192 GLY A C 1
ATOM 1518 O O . GLY A 1 192 ? -10.676 -8.783 21.660 1.00 81.75 192 GLY A O 1
ATOM 1519 N N . ASP A 1 193 ? -12.463 -9.396 22.859 1.00 90.81 193 ASP A N 1
ATOM 1520 C CA . ASP A 1 193 ? -13.436 -8.853 21.908 1.00 90.81 193 ASP A CA 1
ATOM 1521 C C . ASP A 1 193 ? -1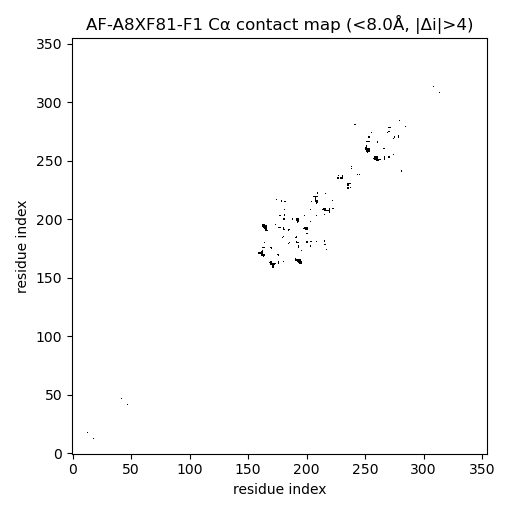3.898 -7.449 22.320 1.00 90.81 193 ASP A C 1
ATOM 1523 O O . ASP A 1 193 ? -14.222 -7.185 23.484 1.00 90.81 193 ASP A O 1
ATOM 1527 N N . CYS A 1 194 ? -13.957 -6.531 21.351 1.00 93.44 194 CYS A N 1
ATOM 1528 C CA . CYS A 1 194 ? -14.449 -5.183 21.602 1.00 93.44 194 CYS A CA 1
ATOM 1529 C C . CYS A 1 194 ? -15.982 -5.167 21.622 1.00 93.44 194 CYS A C 1
ATOM 1531 O O . CYS A 1 194 ? -16.630 -5.420 20.605 1.00 93.44 194 CYS A O 1
ATOM 1533 N N . VAL A 1 195 ? -16.573 -4.798 22.761 1.00 92.94 195 VAL A N 1
ATOM 1534 C CA . VAL A 1 195 ? -18.035 -4.771 22.954 1.00 92.94 195 VAL A CA 1
ATOM 1535 C C . VAL A 1 195 ? -18.706 -3.718 22.069 1.00 92.94 195 VAL A C 1
ATOM 1537 O O . VAL A 1 195 ? -19.821 -3.921 21.597 1.00 92.94 195 VAL A O 1
ATOM 1540 N N . HIS A 1 196 ? -18.019 -2.602 21.812 1.00 91.88 196 HIS A N 1
ATOM 1541 C CA . HIS A 1 196 ? -18.586 -1.481 21.068 1.00 91.88 196 HIS A CA 1
ATOM 1542 C C . HIS A 1 196 ? -18.730 -1.765 19.564 1.00 91.88 196 HIS A C 1
ATOM 1544 O O . HIS A 1 196 ? -19.765 -1.466 18.976 1.00 91.88 196 HIS A O 1
ATOM 1550 N N . CYS A 1 197 ? -17.705 -2.338 18.925 1.00 94.19 197 CYS A N 1
ATOM 1551 C CA . CYS A 1 197 ? -17.704 -2.576 17.475 1.00 94.19 197 CYS A CA 1
ATOM 1552 C C . CYS A 1 197 ? -17.869 -4.054 17.087 1.00 94.19 197 CYS A C 1
ATOM 1554 O O . CYS A 1 197 ? -17.991 -4.351 15.900 1.00 94.19 197 CYS A O 1
ATOM 1556 N N . GLY A 1 198 ? -17.840 -4.977 18.053 1.00 92.88 198 GLY A N 1
ATOM 1557 C CA . GLY A 1 198 ? -17.924 -6.420 17.823 1.00 92.88 198 GLY A CA 1
ATOM 1558 C C . GLY A 1 198 ? -16.702 -7.026 17.129 1.00 92.88 198 GLY A C 1
ATOM 1559 O O . GLY A 1 198 ? -16.747 -8.198 16.751 1.00 92.88 198 GLY A O 1
ATOM 1560 N N . HIS A 1 199 ? -15.626 -6.254 16.929 1.00 94.44 199 HIS A N 1
ATOM 1561 C CA . HIS A 1 199 ? -14.404 -6.786 16.341 1.00 94.44 199 HIS A CA 1
ATOM 1562 C C . HIS A 1 199 ? -13.739 -7.742 17.317 1.00 94.44 199 HIS A C 1
ATOM 1564 O O . HIS A 1 199 ? -13.538 -7.428 18.495 1.00 94.44 199 HIS A O 1
ATOM 1570 N N . ARG A 1 200 ? -13.378 -8.907 16.785 1.00 92.56 200 ARG A N 1
ATOM 1571 C CA . ARG A 1 200 ? -12.625 -9.904 17.535 1.00 92.56 200 ARG A CA 1
ATOM 1572 C C . ARG A 1 200 ? -11.177 -9.489 17.686 1.00 92.56 200 ARG A C 1
ATOM 1574 O O . ARG A 1 200 ? -10.640 -8.786 16.825 1.00 92.56 200 ARG A O 1
ATOM 1581 N N . ARG A 1 201 ? -10.515 -10.035 18.703 1.00 90.50 201 ARG A N 1
ATOM 1582 C CA . ARG A 1 201 ? -9.075 -9.862 18.936 1.00 90.50 201 ARG A CA 1
ATOM 1583 C C . ARG A 1 201 ? -8.246 -9.989 17.653 1.00 90.50 201 ARG A C 1
ATOM 1585 O O . ARG A 1 201 ? -7.490 -9.089 17.306 1.00 90.50 201 ARG A O 1
ATOM 1592 N N . GLU A 1 202 ? -8.429 -11.073 16.905 1.00 91.94 202 GLU A N 1
ATOM 1593 C CA . GLU A 1 202 ? -7.693 -11.348 15.661 1.00 91.94 202 GLU A CA 1
ATOM 1594 C C . GLU A 1 202 ? -7.862 -10.239 14.613 1.00 91.94 202 GLU A C 1
ATOM 1596 O O . GLU A 1 202 ? -6.917 -9.892 13.907 1.00 91.94 202 GLU A O 1
ATOM 1601 N N . GLN A 1 203 ? -9.057 -9.648 14.530 1.00 94.12 203 GLN A N 1
ATOM 1602 C CA . GLN A 1 203 ? -9.357 -8.568 13.592 1.00 94.12 203 GLN A CA 1
ATOM 1603 C C . GLN A 1 203 ? -8.710 -7.256 14.033 1.00 94.12 203 GLN A C 1
ATOM 1605 O O . GLN A 1 203 ? -8.189 -6.526 13.193 1.00 94.12 203 GLN A O 1
ATOM 1610 N N . ILE A 1 204 ? -8.683 -6.982 15.341 1.00 94.00 204 ILE A N 1
ATOM 1611 C CA . ILE A 1 204 ? -7.989 -5.814 15.898 1.00 94.00 204 ILE A CA 1
ATOM 1612 C C . ILE A 1 204 ? -6.482 -5.939 15.650 1.00 94.00 204 ILE A C 1
ATOM 1614 O O . ILE A 1 204 ? -5.848 -4.985 15.207 1.00 94.00 204 ILE A O 1
ATOM 1618 N N . PHE A 1 205 ? -5.910 -7.128 15.846 1.00 93.06 205 PHE A N 1
ATOM 1619 C CA . PHE A 1 205 ? -4.499 -7.390 15.555 1.00 93.06 205 PHE A CA 1
ATOM 1620 C C . PHE A 1 205 ? -4.194 -7.267 14.058 1.00 93.06 205 PHE A C 1
ATOM 1622 O O . PHE A 1 205 ? -3.189 -6.665 13.693 1.00 93.06 205 PHE A O 1
ATOM 1629 N N . ALA A 1 206 ? -5.065 -7.780 13.187 1.00 93.50 206 ALA A N 1
ATOM 1630 C CA . ALA A 1 206 ? -4.887 -7.673 11.741 1.00 93.50 206 ALA A CA 1
ATOM 1631 C C . ALA A 1 206 ? -5.023 -6.230 11.222 1.00 93.50 206 ALA A C 1
ATOM 1633 O O . ALA A 1 206 ? -4.348 -5.863 10.261 1.00 93.50 206 ALA A O 1
ATOM 1634 N N . GLY A 1 207 ? -5.892 -5.423 11.839 1.00 94.19 207 GLY A N 1
ATOM 1635 C CA . GLY A 1 207 ? -6.146 -4.040 11.436 1.00 94.19 207 GLY A CA 1
ATOM 1636 C C . GLY A 1 207 ? -5.158 -3.029 12.014 1.00 94.19 207 GLY A C 1
ATOM 1637 O O . GLY A 1 207 ? -4.791 -2.087 11.318 1.00 94.19 207 GLY A O 1
ATOM 1638 N N . ASN A 1 208 ? -4.710 -3.234 13.257 1.00 95.88 208 ASN A N 1
ATOM 1639 C CA . ASN A 1 208 ? -3.983 -2.222 14.034 1.00 95.88 208 ASN A CA 1
ATOM 1640 C C . ASN A 1 208 ? -2.619 -2.712 14.551 1.00 95.88 208 ASN A C 1
ATOM 1642 O O . ASN A 1 208 ? -1.819 -1.916 15.040 1.00 95.88 208 ASN A O 1
ATOM 1646 N N . GLY A 1 209 ? -2.327 -4.011 14.468 1.00 94.25 209 GLY A N 1
ATOM 1647 C CA . GLY A 1 209 ? -1.065 -4.588 14.922 1.00 94.25 209 GLY A CA 1
ATOM 1648 C C . GLY A 1 209 ? 0.031 -4.496 13.866 1.00 94.25 209 GLY A C 1
ATOM 1649 O O . GLY A 1 209 ? -0.076 -5.065 12.779 1.00 94.25 209 GLY A O 1
ATOM 1650 N N . CYS A 1 210 ? 1.136 -3.823 14.184 1.00 93.44 210 CYS A N 1
ATOM 1651 C CA . CYS A 1 210 ? 2.302 -3.812 13.310 1.00 93.44 210 CYS A CA 1
ATOM 1652 C C . CYS A 1 210 ? 3.080 -5.126 13.420 1.00 93.44 210 CYS A C 1
ATOM 1654 O O . CYS A 1 210 ? 3.695 -5.398 14.442 1.00 93.44 210 CYS A O 1
ATOM 1656 N N . TYR A 1 211 ? 3.154 -5.908 12.346 1.00 87.56 211 TYR A N 1
ATOM 1657 C CA . TYR A 1 211 ? 3.926 -7.161 12.306 1.00 87.56 211 TYR A CA 1
ATOM 1658 C C . TYR A 1 211 ? 5.455 -6.966 12.277 1.00 87.56 211 TYR A C 1
ATOM 1660 O O . TYR A 1 211 ? 6.198 -7.934 12.398 1.00 87.56 211 TYR A O 1
ATOM 1668 N N . ILE A 1 212 ? 5.943 -5.732 12.089 1.00 83.31 212 ILE A N 1
ATOM 1669 C CA . ILE A 1 212 ? 7.384 -5.426 12.056 1.00 83.31 212 ILE A CA 1
ATOM 1670 C C . ILE A 1 212 ? 7.909 -5.176 13.470 1.00 83.31 212 ILE A C 1
ATOM 1672 O O . ILE A 1 212 ? 8.946 -5.713 13.854 1.00 83.31 212 ILE A O 1
ATOM 1676 N N . CYS A 1 213 ? 7.215 -4.334 14.238 1.00 90.12 213 CYS A N 1
ATOM 1677 C CA . CYS A 1 213 ? 7.639 -3.949 15.584 1.00 90.12 213 CYS A CA 1
ATOM 1678 C C . CYS A 1 213 ? 6.750 -4.506 16.702 1.00 90.12 213 CYS A C 1
ATOM 1680 O O . CYS A 1 213 ? 7.048 -4.253 17.866 1.00 90.12 213 CYS A O 1
ATOM 1682 N N . TYR A 1 214 ? 5.692 -5.248 16.359 1.00 89.62 214 TYR A N 1
ATOM 1683 C CA . TYR A 1 214 ? 4.713 -5.832 17.284 1.00 89.62 214 TYR A CA 1
ATOM 1684 C C . TYR A 1 214 ? 4.051 -4.800 18.209 1.00 89.62 214 TYR A C 1
ATOM 1686 O O . TYR A 1 214 ? 3.710 -5.103 19.347 1.00 89.62 214 TYR A O 1
ATOM 1694 N N . LYS A 1 215 ? 3.865 -3.566 17.718 1.00 94.25 215 LYS A N 1
ATOM 1695 C CA . LYS A 1 215 ? 3.183 -2.480 18.439 1.00 94.25 215 LYS A CA 1
ATOM 1696 C C . LYS A 1 215 ? 1.827 -2.163 17.827 1.00 94.25 215 LYS A C 1
ATOM 1698 O O . LYS A 1 215 ? 1.641 -2.299 16.615 1.00 94.25 215 LYS A O 1
ATOM 1703 N N . PHE A 1 216 ? 0.918 -1.681 18.668 1.00 96.12 216 PHE A N 1
ATOM 1704 C CA . PHE A 1 216 ? -0.361 -1.136 18.239 1.00 96.12 216 PHE A CA 1
ATOM 1705 C C . PHE A 1 216 ? -0.172 0.196 17.501 1.00 96.12 216 PHE A C 1
ATOM 1707 O O . PHE A 1 216 ? 0.570 1.074 17.947 1.00 96.12 216 PHE A O 1
ATOM 1714 N N . ALA A 1 217 ? -0.878 0.360 16.389 1.00 96.44 217 ALA A N 1
ATOM 1715 C CA . ALA A 1 217 ? -0.941 1.589 15.619 1.00 96.44 217 ALA A CA 1
ATOM 1716 C C . ALA A 1 217 ? -2.404 1.892 15.252 1.00 96.44 217 ALA A C 1
ATOM 1718 O O . ALA A 1 217 ? -3.044 1.060 14.610 1.00 96.44 217 ALA A O 1
ATOM 1719 N N . PRO A 1 218 ? -2.935 3.087 15.583 1.00 94.50 218 PRO A N 1
ATOM 1720 C CA . PRO A 1 218 ? -4.297 3.466 15.206 1.00 94.50 218 PRO A CA 1
ATOM 1721 C C . PRO A 1 218 ? -4.521 3.475 13.690 1.00 94.50 218 PRO A C 1
ATOM 1723 O O . PRO A 1 218 ? -5.605 3.163 13.212 1.00 94.50 218 PRO A O 1
ATOM 1726 N N . ASN A 1 219 ? -3.476 3.831 12.940 1.00 94.38 219 ASN A N 1
ATOM 1727 C CA . ASN A 1 219 ? -3.438 3.771 11.489 1.00 94.38 219 ASN A CA 1
ATOM 1728 C C . ASN A 1 219 ? -2.245 2.909 11.068 1.00 94.38 219 ASN A C 1
ATOM 1730 O O . ASN A 1 219 ? -1.105 3.380 10.983 1.00 94.38 219 ASN A O 1
ATOM 1734 N N . LEU A 1 220 ? -2.509 1.618 10.864 1.00 92.75 220 LEU A N 1
ATOM 1735 C CA . LEU A 1 220 ? -1.478 0.638 10.545 1.00 92.75 220 LEU A CA 1
ATOM 1736 C C . LEU A 1 220 ? -0.747 0.975 9.241 1.00 92.75 220 LEU A C 1
ATOM 1738 O O . LEU A 1 220 ? 0.472 0.831 9.178 1.00 92.75 220 LEU A O 1
ATOM 1742 N N . ASP A 1 221 ? -1.447 1.470 8.222 1.00 89.75 221 ASP A N 1
ATOM 1743 C CA . ASP A 1 221 ? -0.830 1.789 6.933 1.00 89.75 221 ASP A CA 1
ATOM 1744 C C . ASP A 1 221 ? 0.147 2.967 7.031 1.00 89.75 221 ASP A C 1
ATOM 1746 O O . ASP A 1 221 ? 1.248 2.896 6.480 1.00 89.75 221 ASP A O 1
ATOM 1750 N N . GLU A 1 222 ? -0.198 4.020 7.777 1.00 91.06 222 GLU A N 1
ATOM 1751 C CA . GLU A 1 222 ? 0.708 5.149 8.018 1.00 91.06 222 GLU A CA 1
ATOM 1752 C C . GLU A 1 222 ? 1.934 4.725 8.839 1.00 91.06 222 GLU A C 1
ATOM 1754 O O . GLU A 1 222 ? 3.074 5.067 8.506 1.00 91.06 222 GLU A O 1
ATOM 1759 N N . HIS A 1 223 ? 1.718 3.913 9.874 1.00 91.69 223 HIS A N 1
ATOM 1760 C CA . HIS A 1 223 ? 2.795 3.377 10.698 1.00 91.69 223 HIS A CA 1
ATOM 1761 C C . HIS A 1 223 ? 3.754 2.487 9.887 1.00 91.69 223 HIS A C 1
ATOM 1763 O O . HIS A 1 223 ? 4.977 2.653 9.947 1.00 91.69 223 HIS A O 1
ATOM 1769 N N . LEU A 1 224 ? 3.214 1.581 9.065 1.00 84.31 224 LEU A N 1
ATOM 1770 C CA . LEU A 1 224 ? 3.998 0.751 8.150 1.00 84.31 224 LEU A CA 1
ATOM 1771 C C . LEU A 1 224 ? 4.736 1.606 7.115 1.00 84.31 224 LEU A C 1
ATOM 1773 O O . LEU A 1 224 ? 5.913 1.362 6.847 1.00 84.31 224 LEU A O 1
ATOM 1777 N N . ALA A 1 225 ? 4.101 2.646 6.568 1.00 83.06 225 ALA A N 1
ATOM 1778 C CA . ALA A 1 225 ? 4.768 3.591 5.676 1.00 83.06 225 ALA A CA 1
ATOM 1779 C C . ALA A 1 225 ? 5.970 4.265 6.359 1.00 83.06 225 ALA A C 1
ATOM 1781 O O . ALA A 1 225 ? 7.001 4.460 5.714 1.00 83.06 225 ALA A O 1
ATOM 1782 N N . GLY A 1 226 ? 5.888 4.551 7.662 1.00 82.56 226 GLY A N 1
ATOM 1783 C CA . GLY A 1 226 ? 7.015 5.016 8.474 1.00 82.56 226 GLY A CA 1
ATOM 1784 C C . GLY A 1 226 ? 8.192 4.036 8.479 1.00 82.56 226 GLY A C 1
ATOM 1785 O O . GLY A 1 226 ? 9.329 4.440 8.217 1.00 82.56 226 GLY A O 1
ATOM 1786 N N . HIS A 1 227 ? 7.927 2.741 8.676 1.00 78.25 227 HIS A N 1
ATOM 1787 C CA . HIS A 1 227 ? 8.954 1.694 8.590 1.00 78.25 227 HIS A CA 1
ATOM 1788 C C . HIS A 1 227 ? 9.615 1.624 7.204 1.00 78.25 227 HIS A C 1
ATOM 1790 O O . HIS A 1 227 ? 10.836 1.474 7.114 1.00 78.25 227 HIS A O 1
ATOM 1796 N N . TYR A 1 228 ? 8.838 1.785 6.129 1.00 69.75 228 TYR A N 1
ATOM 1797 C CA . TYR A 1 228 ? 9.354 1.747 4.756 1.00 69.75 228 TYR A CA 1
ATOM 1798 C C . TYR A 1 228 ? 10.055 3.041 4.310 1.00 69.75 228 TYR A C 1
ATOM 1800 O O . TYR A 1 228 ? 10.927 3.006 3.439 1.00 69.75 228 TYR A O 1
ATOM 1808 N N . ARG A 1 229 ? 9.702 4.196 4.887 1.00 67.19 229 ARG A N 1
ATOM 1809 C CA . ARG A 1 229 ? 10.388 5.476 4.633 1.00 67.19 229 ARG A CA 1
ATOM 1810 C C . ARG A 1 229 ? 11.729 5.536 5.359 1.00 67.19 229 ARG A C 1
ATOM 1812 O O . ARG A 1 229 ? 12.732 5.919 4.760 1.00 67.19 229 ARG A O 1
ATOM 1819 N N . ASN A 1 230 ? 11.762 5.090 6.612 1.00 60.03 230 ASN A N 1
ATOM 1820 C CA . ASN A 1 230 ? 12.923 5.192 7.494 1.00 60.03 230 ASN A CA 1
ATOM 1821 C C . ASN A 1 230 ? 13.831 3.952 7.428 1.00 60.03 230 ASN A C 1
ATOM 1823 O O . ASN A 1 230 ? 14.401 3.559 8.444 1.00 60.03 230 ASN A O 1
ATOM 1827 N N . CYS A 1 231 ? 13.988 3.326 6.251 1.00 54.75 231 CYS A N 1
ATOM 1828 C CA . CYS A 1 231 ? 14.824 2.132 6.030 1.00 54.75 231 CYS A CA 1
ATOM 1829 C C . CYS A 1 231 ? 16.348 2.365 6.209 1.00 54.75 231 CYS A C 1
ATOM 1831 O O . CYS A 1 231 ? 17.157 1.923 5.394 1.00 54.75 231 CYS A O 1
ATOM 1833 N N . THR A 1 232 ? 16.752 3.074 7.259 1.00 46.75 232 THR A N 1
ATOM 1834 C CA . THR A 1 232 ? 18.123 3.223 7.756 1.00 46.75 232 THR A CA 1
ATOM 1835 C C . THR A 1 232 ? 18.366 2.422 9.041 1.00 46.75 232 THR A C 1
ATOM 1837 O O . THR A 1 232 ? 19.516 2.271 9.445 1.00 46.75 232 THR A O 1
ATOM 1840 N N . ALA A 1 233 ? 17.325 1.878 9.685 1.00 47.97 233 ALA A N 1
ATOM 1841 C CA . ALA A 1 233 ? 17.480 1.078 10.900 1.00 47.97 233 ALA A CA 1
ATOM 1842 C C . ALA A 1 233 ? 18.120 -0.296 10.621 1.00 47.97 233 ALA A C 1
ATOM 1844 O O . ALA A 1 233 ? 17.852 -0.929 9.603 1.00 47.97 233 ALA A O 1
ATOM 1845 N N . LYS A 1 234 ? 18.914 -0.800 11.576 1.00 46.31 234 LYS A N 1
ATOM 1846 C CA . LYS A 1 234 ? 19.648 -2.084 11.507 1.00 46.31 234 LYS A CA 1
ATOM 1847 C C . LYS A 1 234 ? 18.750 -3.315 11.262 1.00 46.31 234 LYS A C 1
ATOM 1849 O O . LYS A 1 234 ? 19.239 -4.337 10.796 1.00 46.31 234 LYS A O 1
ATOM 1854 N N . HIS A 1 235 ? 17.450 -3.192 11.540 1.00 44.69 235 HIS A N 1
ATOM 1855 C CA . HIS A 1 235 ? 16.422 -4.220 11.329 1.00 44.69 235 HIS A CA 1
ATOM 1856 C C . HIS A 1 235 ? 15.421 -3.867 10.216 1.00 44.69 235 HIS A C 1
ATOM 1858 O O . HIS A 1 235 ? 14.434 -4.574 10.035 1.00 44.69 235 HIS A O 1
ATOM 1864 N N . ALA A 1 236 ? 15.642 -2.778 9.470 1.00 51.00 236 ALA A N 1
ATOM 1865 C CA . ALA A 1 236 ? 14.812 -2.442 8.323 1.00 51.00 236 ALA A CA 1
ATOM 1866 C C . ALA A 1 236 ? 15.159 -3.387 7.171 1.00 51.00 236 ALA A C 1
ATOM 1868 O O . ALA A 1 236 ? 16.048 -3.121 6.357 1.00 51.00 236 ALA A O 1
ATOM 1869 N N . VAL A 1 237 ? 14.471 -4.523 7.121 1.00 45.7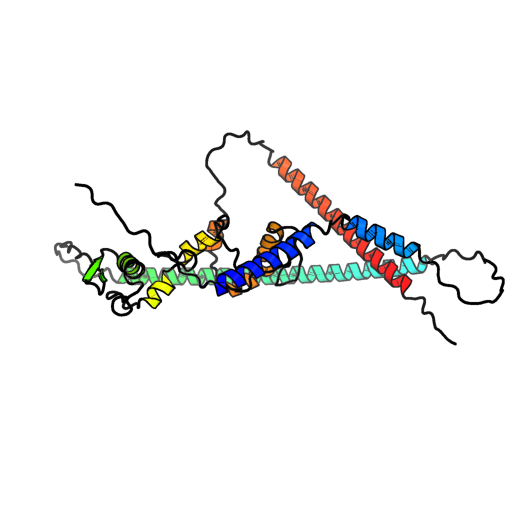8 237 VAL A N 1
ATOM 1870 C CA . VAL A 1 237 ? 14.574 -5.414 5.978 1.00 45.78 237 VAL A CA 1
ATOM 1871 C C . VAL A 1 237 ? 13.946 -4.691 4.791 1.00 45.78 237 VAL A C 1
ATOM 1873 O O . VAL A 1 237 ? 12.790 -4.275 4.838 1.00 45.78 237 VAL A O 1
ATOM 1876 N N . MET A 1 238 ? 14.718 -4.498 3.721 1.00 48.66 238 MET A N 1
ATOM 1877 C CA . MET A 1 238 ? 14.195 -4.070 2.421 1.00 48.66 238 MET A CA 1
ATOM 1878 C C . MET A 1 238 ? 13.423 -5.234 1.788 1.00 48.66 238 MET A C 1
ATOM 1880 O O . MET A 1 238 ? 13.778 -5.743 0.727 1.00 48.66 238 MET A O 1
ATOM 1884 N N . GLU A 1 239 ? 12.387 -5.694 2.474 1.00 45.16 239 GLU A N 1
ATOM 1885 C CA . GLU A 1 239 ? 11.446 -6.667 1.961 1.00 45.16 239 GLU A CA 1
ATOM 1886 C C . GLU A 1 239 ? 10.355 -5.903 1.225 1.00 45.16 239 GLU A C 1
ATOM 1888 O O . GLU A 1 239 ? 9.627 -5.075 1.774 1.00 45.16 239 GLU A O 1
ATOM 1893 N N . CYS A 1 240 ? 10.261 -6.170 -0.074 1.00 44.03 240 CYS A N 1
ATOM 1894 C CA . CYS A 1 240 ? 9.035 -5.896 -0.796 1.00 44.03 240 CYS A CA 1
ATOM 1895 C C . CYS A 1 240 ? 7.913 -6.667 -0.083 1.00 44.03 240 CYS A C 1
ATOM 1897 O O . CYS A 1 240 ? 8.008 -7.888 0.026 1.00 44.03 240 CYS A O 1
ATOM 1899 N N . ARG A 1 241 ? 6.848 -5.973 0.350 1.00 41.38 241 ARG A N 1
ATOM 1900 C CA . ARG A 1 241 ? 5.666 -6.521 1.057 1.00 41.38 241 ARG A CA 1
ATOM 1901 C C . ARG A 1 241 ? 5.011 -7.743 0.371 1.00 41.38 241 ARG A C 1
ATOM 1903 O O . ARG A 1 241 ? 4.153 -8.380 0.962 1.00 41.38 241 ARG A O 1
ATOM 1910 N N . PHE A 1 242 ? 5.406 -8.090 -0.857 1.00 43.41 242 PHE A N 1
ATOM 1911 C CA . PHE A 1 242 ? 4.779 -9.126 -1.685 1.00 43.41 242 PHE A CA 1
ATOM 1912 C C . PHE A 1 242 ? 5.736 -10.212 -2.198 1.00 43.41 242 PHE A C 1
ATOM 1914 O O . PHE A 1 242 ? 5.325 -11.082 -2.964 1.00 43.41 242 PHE A O 1
ATOM 1921 N N . CYS A 1 243 ? 7.010 -10.194 -1.802 1.00 39.09 243 CYS A N 1
ATOM 1922 C CA . CYS A 1 243 ? 7.954 -11.255 -2.141 1.00 39.09 243 CYS A CA 1
ATOM 1923 C C . CYS A 1 243 ? 8.580 -11.797 -0.848 1.00 39.09 243 CYS A C 1
ATOM 1925 O O . CYS A 1 243 ? 9.560 -11.225 -0.385 1.00 39.09 243 CYS A O 1
ATOM 1927 N N . PRO A 1 244 ? 8.098 -12.929 -0.294 1.00 38.66 244 PRO A N 1
ATOM 1928 C CA . PRO A 1 244 ? 8.767 -13.628 0.813 1.00 38.66 244 PRO A CA 1
ATOM 1929 C C . PRO A 1 244 ? 10.111 -14.255 0.397 1.00 38.66 244 PRO A C 1
ATOM 1931 O O . PRO A 1 244 ? 10.773 -14.935 1.177 1.00 38.66 244 PRO A O 1
ATOM 1934 N N . LYS A 1 245 ? 10.546 -14.034 -0.847 1.00 35.78 245 LYS A N 1
ATOM 1935 C CA . LYS A 1 245 ? 11.927 -14.263 -1.236 1.00 35.78 245 LYS A CA 1
ATOM 1936 C C . LYS A 1 245 ? 12.725 -13.059 -0.769 1.00 35.78 245 LYS A C 1
ATOM 1938 O O . LYS A 1 245 ? 12.671 -12.007 -1.403 1.00 35.78 245 LYS A O 1
ATOM 1943 N N . GLN A 1 246 ? 13.532 -13.251 0.274 1.00 40.31 246 GLN A N 1
ATOM 1944 C CA . GLN A 1 246 ? 14.792 -12.524 0.365 1.00 40.31 246 GLN A CA 1
ATOM 1945 C C . GLN A 1 246 ? 15.388 -12.547 -1.039 1.00 40.31 246 GLN A C 1
ATOM 1947 O O . GLN A 1 246 ? 15.658 -13.625 -1.581 1.00 40.31 246 GLN A O 1
ATOM 1952 N N . PHE A 1 247 ? 15.530 -11.386 -1.671 1.00 41.78 247 PHE A N 1
ATOM 1953 C CA . PHE A 1 247 ? 16.363 -11.318 -2.849 1.00 41.78 247 PHE A CA 1
ATOM 1954 C C . PHE A 1 247 ? 17.782 -11.605 -2.348 1.00 41.78 247 PHE A C 1
ATOM 1956 O O . PHE A 1 247 ? 18.551 -10.696 -2.054 1.00 41.78 247 PHE A O 1
ATOM 1963 N N . LYS A 1 248 ? 18.165 -12.888 -2.344 1.00 42.78 248 LYS A N 1
ATOM 1964 C CA . LYS A 1 248 ? 19.499 -13.299 -2.778 1.00 42.78 248 LYS A CA 1
ATOM 1965 C C . LYS A 1 248 ? 19.627 -12.931 -4.263 1.00 42.78 248 LYS A C 1
ATOM 1967 O O . LYS A 1 248 ? 19.892 -13.779 -5.100 1.00 42.78 248 LYS A O 1
ATOM 1972 N N . THR A 1 249 ? 19.340 -11.681 -4.631 1.00 43.34 249 THR A N 1
ATOM 1973 C CA . THR A 1 249 ? 19.917 -11.129 -5.842 1.00 43.34 249 THR A CA 1
ATOM 1974 C C . THR A 1 249 ? 21.364 -10.985 -5.463 1.00 43.34 249 THR A C 1
ATOM 1976 O O . THR A 1 249 ? 21.721 -10.102 -4.676 1.00 43.34 249 THR A O 1
ATOM 1979 N N . GLU A 1 250 ? 22.167 -11.912 -5.958 1.00 48.06 250 GLU A N 1
ATOM 1980 C CA . GLU A 1 250 ? 23.544 -11.610 -6.287 1.00 48.06 250 GLU A CA 1
ATOM 1981 C C . GLU A 1 250 ? 23.525 -10.216 -6.928 1.00 48.06 250 GLU A C 1
ATOM 1983 O O . GLU A 1 250 ? 22.860 -9.966 -7.926 1.00 48.06 250 GLU A O 1
ATOM 1988 N N . VAL A 1 251 ? 24.021 -9.268 -6.143 1.00 58.38 251 VAL A N 1
ATOM 1989 C CA . VAL A 1 251 ? 24.161 -7.833 -6.377 1.00 58.38 251 VAL A CA 1
ATOM 1990 C C . VAL A 1 251 ? 23.521 -7.301 -7.678 1.00 58.38 251 VAL A C 1
ATOM 1992 O O . VAL A 1 251 ? 24.163 -7.226 -8.716 1.00 58.38 251 VAL A O 1
ATOM 1995 N N . GLY A 1 252 ? 22.283 -6.797 -7.588 1.00 61.31 252 GLY A N 1
ATOM 1996 C CA . GLY A 1 252 ? 21.804 -5.761 -8.511 1.00 61.31 252 GLY A CA 1
ATOM 1997 C C . GLY A 1 252 ? 20.956 -6.185 -9.712 1.00 61.31 252 GLY A C 1
ATOM 1998 O O . GLY A 1 252 ? 20.704 -5.318 -10.543 1.00 61.31 252 GLY A O 1
ATOM 1999 N N . GLU A 1 253 ? 20.462 -7.418 -9.820 1.00 78.06 253 GLU A N 1
ATOM 2000 C CA . GLU A 1 253 ? 19.590 -7.820 -10.941 1.00 78.06 253 GLU A CA 1
ATOM 2001 C C . GLU A 1 253 ? 18.095 -7.487 -10.715 1.00 78.06 253 GLU A C 1
ATOM 2003 O O . GLU A 1 253 ? 17.507 -7.826 -9.686 1.00 78.06 253 GLU A O 1
ATOM 2008 N N . CYS A 1 254 ? 17.440 -6.838 -11.686 1.00 79.31 254 CYS A N 1
ATOM 2009 C CA . CYS A 1 254 ? 15.996 -6.571 -11.668 1.00 79.31 254 CYS A CA 1
ATOM 2010 C C . CYS A 1 254 ? 15.173 -7.838 -11.945 1.00 79.31 254 CYS A C 1
ATOM 2012 O O . CYS A 1 254 ? 15.309 -8.422 -13.015 1.00 79.31 254 CYS A O 1
ATOM 2014 N N . PRO A 1 255 ? 14.222 -8.226 -11.077 1.00 72.19 255 PRO A N 1
ATOM 2015 C CA . PRO A 1 255 ? 13.444 -9.454 -11.265 1.00 72.19 255 PRO A CA 1
ATOM 2016 C C . PRO A 1 255 ? 12.455 -9.396 -12.438 1.00 72.19 255 PRO A C 1
ATOM 2018 O O . PRO A 1 255 ? 12.022 -10.436 -12.925 1.00 72.19 255 PRO A O 1
ATOM 2021 N N . PHE A 1 256 ? 12.089 -8.197 -12.897 1.00 74.50 256 PHE A N 1
ATOM 2022 C CA . PHE A 1 256 ? 11.113 -8.020 -13.974 1.00 74.50 256 PHE A CA 1
ATOM 2023 C C . PHE A 1 256 ? 11.747 -8.045 -15.365 1.00 74.50 256 PHE A C 1
ATOM 2025 O O . PHE A 1 256 ? 11.109 -8.481 -16.318 1.00 74.50 256 PHE A O 1
ATOM 2032 N N . CYS A 1 257 ? 12.988 -7.575 -15.494 1.00 82.81 257 CYS A N 1
ATOM 2033 C CA . CYS A 1 257 ? 13.655 -7.438 -16.791 1.00 82.81 257 CYS A CA 1
ATOM 2034 C C . CYS A 1 257 ? 15.094 -7.960 -16.820 1.00 82.81 257 CYS A C 1
ATOM 2036 O O . CYS A 1 257 ? 15.772 -7.779 -17.827 1.00 82.81 257 CYS A O 1
ATOM 2038 N N . ARG A 1 258 ? 15.574 -8.558 -15.725 1.00 82.94 258 ARG A N 1
ATOM 2039 C CA . ARG A 1 258 ? 16.910 -9.158 -15.589 1.00 82.94 258 ARG A CA 1
ATOM 2040 C C . ARG A 1 258 ? 18.083 -8.217 -15.884 1.00 82.94 258 ARG A C 1
ATOM 2042 O O . ARG A 1 258 ? 19.171 -8.638 -16.255 1.00 82.94 258 ARG A O 1
ATOM 2049 N N . LEU A 1 259 ? 17.863 -6.908 -15.734 1.00 80.12 259 LEU A N 1
ATOM 2050 C CA . LEU A 1 259 ? 18.925 -5.916 -15.891 1.00 80.12 259 LEU A CA 1
ATOM 2051 C C . LEU A 1 259 ? 19.756 -5.835 -14.615 1.00 80.12 259 LEU A C 1
ATOM 2053 O O . LEU A 1 259 ? 19.195 -5.691 -13.531 1.00 80.12 259 LEU A O 1
ATOM 2057 N N . ASN A 1 260 ? 21.077 -5.874 -14.766 1.00 81.88 260 ASN A N 1
ATOM 2058 C CA . ASN A 1 260 ? 22.027 -5.702 -13.675 1.00 81.88 260 ASN A CA 1
ATOM 2059 C C . ASN A 1 260 ? 22.344 -4.223 -13.442 1.00 81.88 260 ASN A C 1
ATOM 2061 O O . ASN A 1 260 ? 22.563 -3.456 -14.381 1.00 81.88 260 ASN A O 1
ATOM 2065 N N . PHE A 1 261 ? 22.394 -3.822 -12.176 1.00 82.12 261 PHE A N 1
ATOM 2066 C CA . PHE A 1 261 ? 22.633 -2.448 -11.757 1.00 82.12 261 PHE A CA 1
ATOM 2067 C C . PHE A 1 261 ? 23.845 -2.366 -10.836 1.00 82.12 261 PHE A C 1
ATOM 2069 O O . PHE A 1 261 ? 23.873 -2.965 -9.765 1.00 82.12 261 PHE A O 1
ATOM 2076 N N . ALA A 1 262 ? 24.800 -1.512 -11.209 1.00 69.56 262 ALA A N 1
ATOM 2077 C CA . ALA A 1 262 ? 26.025 -1.266 -10.445 1.00 69.56 262 ALA A CA 1
ATOM 2078 C C . ALA A 1 262 ? 25.787 -0.618 -9.067 1.00 69.56 262 ALA A C 1
ATOM 2080 O O . ALA A 1 262 ? 26.682 -0.581 -8.228 1.00 69.56 262 ALA A O 1
ATOM 2081 N N . SER A 1 263 ? 24.592 -0.069 -8.813 1.00 76.88 263 SER A N 1
ATOM 2082 C CA . SER A 1 263 ? 24.256 0.508 -7.512 1.00 76.88 263 SER A CA 1
ATOM 2083 C C . SER A 1 263 ? 22.788 0.318 -7.144 1.00 76.88 263 SER A C 1
ATOM 2085 O O . SER A 1 263 ? 21.890 0.321 -7.993 1.00 76.88 263 SER A O 1
ATOM 2087 N N . ARG A 1 264 ? 22.526 0.267 -5.831 1.00 66.38 264 ARG A N 1
ATOM 2088 C CA . ARG A 1 264 ? 21.165 0.215 -5.270 1.00 66.38 264 ARG A CA 1
ATOM 2089 C C . ARG A 1 264 ? 20.313 1.426 -5.672 1.00 66.38 264 ARG A C 1
ATOM 2091 O O . ARG A 1 264 ? 19.098 1.299 -5.807 1.00 66.38 264 ARG A O 1
ATOM 2098 N N . LYS A 1 265 ? 20.929 2.597 -5.884 1.00 73.75 265 LYS A N 1
ATOM 2099 C CA . LYS A 1 265 ? 20.228 3.821 -6.309 1.00 73.75 265 LYS A CA 1
ATOM 2100 C C . LYS A 1 265 ? 19.721 3.695 -7.748 1.00 73.75 265 LYS A C 1
ATOM 2102 O O . LYS A 1 265 ? 18.571 4.040 -8.016 1.00 73.75 265 LYS A O 1
ATOM 2107 N N . CYS A 1 266 ? 20.538 3.143 -8.646 1.00 73.75 266 CYS A N 1
ATOM 2108 C CA . CYS A 1 266 ? 20.144 2.882 -10.031 1.00 73.75 266 CYS A CA 1
ATOM 2109 C C . CYS A 1 266 ? 19.045 1.817 -10.112 1.00 73.75 266 CYS A C 1
ATOM 2111 O O . CYS A 1 266 ? 18.064 2.021 -10.822 1.00 73.75 266 CYS A O 1
ATOM 2113 N N . PHE A 1 267 ? 19.154 0.7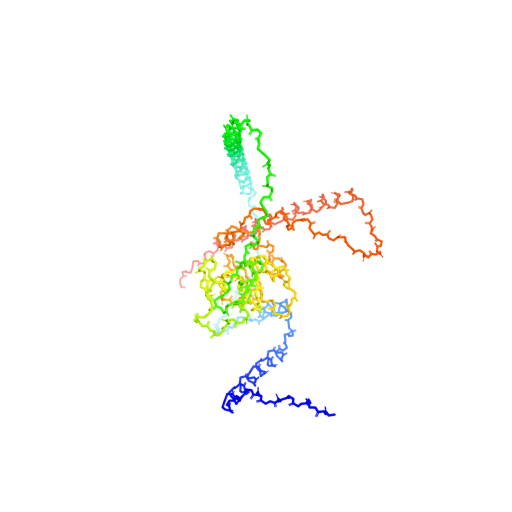49 -9.315 1.00 81.69 267 PHE A N 1
ATOM 2114 C CA . PHE A 1 267 ? 18.133 -0.296 -9.210 1.00 81.69 267 PHE A CA 1
ATOM 2115 C C . PHE A 1 267 ? 16.766 0.256 -8.772 1.00 81.69 267 PHE A C 1
ATOM 2117 O O . PHE A 1 267 ? 15.757 0.030 -9.442 1.00 81.69 267 PHE A O 1
ATOM 2124 N N . LYS A 1 268 ? 16.727 1.054 -7.691 1.00 75.00 268 LYS A N 1
ATOM 2125 C CA . LYS A 1 268 ? 15.490 1.703 -7.218 1.00 75.00 268 LYS A CA 1
ATOM 2126 C C . LYS A 1 268 ? 14.874 2.607 -8.286 1.00 75.00 268 LYS A C 1
ATOM 2128 O O . LYS A 1 268 ? 13.675 2.533 -8.537 1.00 75.00 268 LYS A O 1
ATOM 2133 N N . ASN A 1 269 ? 15.691 3.443 -8.927 1.00 78.25 269 ASN A N 1
ATOM 2134 C CA . ASN A 1 269 ? 15.219 4.348 -9.975 1.00 78.25 269 ASN A CA 1
ATOM 2135 C C . ASN A 1 269 ? 14.666 3.569 -11.181 1.00 78.25 269 ASN A C 1
ATOM 2137 O O . ASN A 1 269 ? 13.627 3.919 -11.732 1.00 78.25 269 ASN A O 1
ATOM 2141 N N . HIS A 1 270 ? 15.315 2.466 -11.552 1.00 87.00 270 HIS A N 1
ATOM 2142 C CA . HIS A 1 270 ? 14.854 1.599 -12.625 1.00 87.00 270 HIS A CA 1
ATOM 2143 C C . HIS A 1 270 ? 13.505 0.932 -12.313 1.00 87.00 270 HIS A C 1
ATOM 2145 O O . HIS A 1 270 ? 12.613 0.988 -13.161 1.00 87.00 270 HIS A O 1
ATOM 2151 N N . LEU A 1 271 ? 13.320 0.375 -11.108 1.00 80.25 271 LEU A N 1
ATOM 2152 C CA . LEU A 1 271 ? 12.040 -0.199 -10.669 1.00 80.25 271 LEU A CA 1
ATOM 2153 C C . LEU A 1 271 ? 10.911 0.834 -10.723 1.00 80.25 271 LEU A C 1
ATOM 2155 O O . LEU A 1 271 ? 9.853 0.568 -11.292 1.00 80.25 271 LEU A O 1
ATOM 2159 N N . LEU A 1 272 ? 11.163 2.032 -10.189 1.00 79.25 272 LEU A N 1
ATOM 2160 C CA . LEU A 1 272 ? 10.186 3.121 -10.150 1.00 79.25 272 LEU A CA 1
ATOM 2161 C C . LEU A 1 272 ? 9.899 3.739 -11.524 1.00 79.25 272 LEU A C 1
ATOM 2163 O O . LEU A 1 272 ? 8.827 4.299 -11.710 1.00 79.25 272 LEU A O 1
ATOM 2167 N N . ARG A 1 273 ? 10.816 3.667 -12.494 1.00 78.94 273 ARG A N 1
ATOM 2168 C CA . ARG A 1 273 ? 10.588 4.212 -13.845 1.00 78.94 273 ARG A CA 1
ATOM 2169 C C . ARG A 1 273 ? 10.024 3.195 -14.826 1.00 78.94 273 ARG A C 1
ATOM 2171 O O . ARG A 1 273 ? 9.140 3.528 -15.606 1.00 78.94 273 ARG A O 1
ATOM 2178 N N . SER A 1 274 ? 10.553 1.978 -14.805 1.00 78.81 274 SER A N 1
ATOM 2179 C CA . SER A 1 274 ? 10.351 0.992 -15.878 1.00 78.81 274 SER A CA 1
ATOM 2180 C C . SER A 1 274 ? 9.317 -0.062 -15.505 1.00 78.81 274 SER A C 1
ATOM 2182 O O . SER A 1 274 ? 8.613 -0.575 -16.368 1.00 78.81 274 SER A O 1
ATOM 2184 N N . HIS A 1 275 ? 9.188 -0.354 -14.211 1.00 82.94 275 HIS A N 1
ATOM 2185 C CA . HIS A 1 275 ? 8.288 -1.385 -13.698 1.00 82.94 275 HIS A CA 1
ATOM 2186 C C . HIS A 1 275 ? 7.258 -0.830 -12.723 1.00 82.94 275 HIS A C 1
ATOM 2188 O O . HIS A 1 275 ? 6.576 -1.597 -12.054 1.00 82.94 275 HIS A O 1
ATOM 2194 N N . TRP A 1 276 ? 7.071 0.492 -12.701 1.00 71.12 276 TRP A N 1
ATOM 2195 C CA . TRP A 1 276 ? 6.088 1.155 -11.849 1.00 71.12 276 TRP A CA 1
ATOM 2196 C C . TRP A 1 276 ? 4.699 0.540 -11.952 1.00 71.12 276 TRP A C 1
ATOM 2198 O O . TRP A 1 276 ? 4.085 0.307 -10.926 1.00 71.12 276 TRP A O 1
ATOM 2208 N N . LEU A 1 277 ? 4.197 0.259 -13.158 1.00 63.09 277 LEU A N 1
ATOM 2209 C CA . LEU A 1 277 ? 2.860 -0.317 -13.320 1.00 63.09 277 LEU A CA 1
ATOM 2210 C C . LEU A 1 277 ? 2.778 -1.748 -12.790 1.00 63.09 277 LEU A C 1
ATOM 2212 O O . LEU A 1 277 ? 1.764 -2.097 -12.199 1.00 63.09 277 LEU A O 1
ATOM 2216 N N . ALA A 1 278 ? 3.843 -2.538 -12.941 1.00 62.16 278 ALA A N 1
ATOM 2217 C CA . ALA A 1 278 ? 3.922 -3.871 -12.355 1.00 62.16 278 ALA A CA 1
ATOM 2218 C C . ALA A 1 278 ? 3.952 -3.770 -10.823 1.00 62.16 278 ALA A C 1
ATOM 2220 O O . ALA A 1 278 ? 3.135 -4.395 -10.157 1.00 62.16 278 ALA A O 1
ATOM 2221 N N . CYS A 1 279 ? 4.778 -2.877 -10.270 1.00 62.94 279 CYS A N 1
ATOM 2222 C CA . CYS A 1 279 ? 4.808 -2.582 -8.840 1.00 62.94 279 CYS A CA 1
ATOM 2223 C C . CYS A 1 279 ? 3.449 -2.072 -8.330 1.00 62.94 279 CYS A C 1
ATOM 2225 O O . CYS A 1 279 ? 2.974 -2.548 -7.309 1.00 62.94 279 CYS A O 1
ATOM 2227 N N . LYS A 1 280 ? 2.789 -1.173 -9.071 1.00 53.56 280 LYS A N 1
ATOM 2228 C CA . LYS A 1 280 ? 1.504 -0.546 -8.731 1.00 53.56 280 LYS A CA 1
ATOM 2229 C C . LYS A 1 280 ? 0.337 -1.524 -8.802 1.00 53.56 280 LYS A C 1
ATOM 2231 O O . LYS A 1 280 ? -0.522 -1.496 -7.928 1.00 53.56 280 LYS A O 1
ATOM 2236 N N . SER A 1 281 ? 0.301 -2.386 -9.820 1.00 45.22 281 SER A N 1
ATOM 2237 C CA . SER A 1 281 ? -0.715 -3.441 -9.955 1.00 45.22 281 SER A CA 1
ATOM 2238 C C . SER A 1 281 ? -0.643 -4.467 -8.827 1.00 45.22 281 SER A C 1
ATOM 2240 O O . SER A 1 281 ? -1.638 -5.109 -8.516 1.00 45.22 281 SER A O 1
ATOM 2242 N N . VAL A 1 282 ? 0.525 -4.572 -8.193 1.00 46.25 282 VAL A N 1
ATOM 2243 C CA . VAL A 1 282 ? 0.761 -5.417 -7.026 1.00 46.25 282 VAL A CA 1
ATOM 2244 C C . VAL A 1 282 ? 0.522 -4.646 -5.713 1.00 46.25 282 VAL A C 1
ATOM 2246 O O . VAL A 1 282 ? 0.287 -5.277 -4.691 1.00 46.25 282 VAL A O 1
ATOM 2249 N N . SER A 1 283 ? 0.530 -3.302 -5.714 1.00 45.56 283 SER A N 1
ATOM 2250 C CA . SER A 1 283 ? 0.599 -2.490 -4.485 1.00 45.56 283 SER A CA 1
ATOM 2251 C C . SER A 1 283 ? -0.574 -1.544 -4.177 1.00 45.56 283 SER A C 1
ATOM 2253 O O . SER A 1 283 ? -0.477 -0.828 -3.187 1.00 45.56 283 SER A O 1
ATOM 2255 N N . ASN A 1 284 ? -1.664 -1.507 -4.957 1.00 44.66 284 ASN A N 1
ATOM 2256 C CA . ASN A 1 284 ? -2.892 -0.725 -4.666 1.00 44.66 284 ASN A CA 1
ATOM 2257 C C . ASN A 1 284 ? -2.675 0.724 -4.137 1.00 44.66 284 ASN A C 1
ATOM 2259 O O . ASN A 1 284 ? -3.420 1.199 -3.287 1.00 44.66 284 ASN A O 1
ATOM 2263 N N . MET A 1 285 ? -1.675 1.462 -4.638 1.00 42.34 285 MET A N 1
ATOM 2264 C CA . MET A 1 285 ? -1.400 2.843 -4.192 1.00 42.34 285 MET A CA 1
ATOM 2265 C C . MET A 1 285 ? -2.250 3.919 -4.899 1.00 42.34 285 MET A C 1
ATOM 2267 O O . MET A 1 285 ? -2.418 3.880 -6.129 1.00 42.34 285 MET A O 1
ATOM 2271 N N . SER A 1 286 ? -2.698 4.924 -4.127 1.00 47.91 286 SER A N 1
ATOM 2272 C CA . SER A 1 286 ? -3.450 6.106 -4.587 1.00 47.91 286 SER A CA 1
ATOM 2273 C C . SER A 1 286 ? -2.548 7.194 -5.201 1.00 47.91 286 SER A C 1
ATOM 2275 O O . SER A 1 286 ? -1.320 7.133 -5.126 1.00 47.91 286 SER A O 1
ATOM 2277 N N . LEU A 1 287 ? -3.147 8.185 -5.873 1.00 44.44 287 LEU A N 1
ATOM 2278 C CA . LEU A 1 287 ? -2.422 9.305 -6.497 1.00 44.44 287 LEU A CA 1
ATOM 2279 C C . LEU A 1 287 ? -2.098 10.422 -5.490 1.00 44.44 287 LEU A C 1
ATOM 2281 O O . LEU A 1 287 ? -1.187 11.216 -5.733 1.00 44.44 287 LEU A O 1
ATOM 2285 N N . GLU A 1 288 ? -2.822 10.489 -4.374 1.00 52.00 288 GLU A N 1
ATOM 2286 C CA . GLU A 1 288 ? -2.629 11.465 -3.302 1.00 52.00 288 GLU A CA 1
ATOM 2287 C C . GLU A 1 288 ? -1.327 11.217 -2.520 1.00 52.00 288 GLU A C 1
ATOM 2289 O O . GLU A 1 288 ? -0.579 12.168 -2.273 1.00 52.00 288 GLU A O 1
ATOM 2294 N N . ASP A 1 289 ? -0.977 9.951 -2.264 1.00 48.78 289 ASP A N 1
ATOM 2295 C CA . ASP A 1 289 ? 0.266 9.542 -1.579 1.00 48.78 289 ASP A CA 1
ATOM 2296 C C . ASP A 1 289 ? 1.541 9.962 -2.335 1.00 48.78 289 ASP A C 1
ATOM 2298 O O . ASP A 1 289 ? 2.632 10.050 -1.774 1.00 48.78 289 ASP A O 1
ATOM 2302 N N . ILE A 1 290 ? 1.399 10.254 -3.629 1.00 50.62 290 ILE A N 1
ATOM 2303 C CA . ILE A 1 290 ? 2.483 10.621 -4.545 1.00 50.62 290 ILE A CA 1
ATOM 2304 C C . ILE A 1 290 ? 2.813 12.117 -4.450 1.00 50.62 290 ILE A C 1
ATOM 2306 O O . ILE A 1 290 ? 3.968 12.506 -4.628 1.00 50.62 290 ILE A O 1
ATOM 2310 N N . LYS A 1 291 ? 1.829 12.977 -4.152 1.00 45.06 291 LYS A N 1
ATOM 2311 C CA . LYS A 1 291 ? 2.053 14.432 -4.055 1.00 45.06 291 LYS A CA 1
ATOM 2312 C C . LYS A 1 291 ? 2.800 14.825 -2.783 1.00 45.06 291 LYS A C 1
ATOM 2314 O O . LYS A 1 291 ? 3.531 15.809 -2.808 1.00 45.06 291 LYS A O 1
ATOM 2319 N N . SER A 1 292 ? 2.661 14.053 -1.707 1.00 44.97 292 SER A N 1
ATOM 2320 C CA . SER A 1 292 ? 3.311 14.342 -0.423 1.00 44.97 292 SER A CA 1
ATOM 2321 C C . SER A 1 292 ? 4.803 13.980 -0.398 1.00 44.97 292 SER A C 1
ATOM 2323 O O . SER A 1 292 ? 5.563 14.588 0.348 1.00 44.97 292 SER A O 1
ATOM 2325 N N . MET A 1 293 ? 5.261 13.056 -1.253 1.00 46.56 293 MET A N 1
ATOM 2326 C CA . MET A 1 293 ? 6.676 12.656 -1.327 1.00 46.56 293 MET A CA 1
ATOM 2327 C C . MET A 1 293 ? 7.566 13.619 -2.133 1.00 46.56 293 MET A C 1
ATOM 2329 O O . MET A 1 293 ? 8.788 13.502 -2.085 1.00 46.56 293 MET A O 1
ATOM 2333 N N . GLY A 1 294 ? 6.980 14.556 -2.885 1.00 37.88 294 GLY A N 1
ATOM 2334 C CA . GLY A 1 294 ? 7.721 15.487 -3.743 1.00 37.88 294 GLY A CA 1
ATOM 2335 C C . GLY A 1 294 ? 8.176 16.788 -3.071 1.00 37.88 294 GLY A C 1
ATOM 2336 O O . GLY A 1 294 ? 8.950 17.520 -3.678 1.00 37.88 294 GLY A O 1
ATOM 2337 N N . THR A 1 295 ? 7.701 17.104 -1.859 1.00 38.41 295 THR A N 1
ATOM 2338 C CA . THR A 1 295 ? 7.849 18.450 -1.264 1.00 38.41 295 THR A CA 1
ATOM 2339 C C . THR A 1 295 ? 8.676 18.525 0.020 1.00 38.41 295 THR A C 1
ATOM 2341 O O . THR A 1 295 ? 8.843 19.616 0.554 1.00 38.41 295 THR A O 1
ATOM 2344 N N . THR A 1 296 ? 9.240 17.428 0.527 1.00 38.78 296 THR A N 1
ATOM 2345 C CA . THR A 1 296 ? 10.059 17.458 1.753 1.00 38.78 296 THR A CA 1
ATOM 2346 C C . THR A 1 296 ? 11.553 17.357 1.442 1.00 38.78 296 THR A C 1
ATOM 2348 O O . THR A 1 296 ? 12.174 16.314 1.637 1.00 38.78 296 THR A O 1
ATOM 2351 N N . THR A 1 297 ? 12.139 18.465 0.988 1.00 37.38 297 THR A N 1
ATOM 2352 C CA . THR A 1 297 ? 13.573 18.749 1.163 1.00 37.38 297 THR A CA 1
ATOM 2353 C C . THR A 1 297 ? 13.715 19.982 2.050 1.00 37.38 297 THR A C 1
ATOM 2355 O O . THR A 1 297 ? 13.584 21.107 1.585 1.00 37.38 297 THR A O 1
ATOM 2358 N N . THR A 1 298 ? 13.922 19.697 3.340 1.00 37.78 298 THR A N 1
ATOM 2359 C CA . THR A 1 298 ? 14.809 20.380 4.300 1.00 37.78 298 THR A CA 1
ATOM 2360 C C . THR A 1 298 ? 14.754 21.907 4.408 1.00 37.78 298 THR A C 1
ATOM 2362 O O . THR A 1 298 ? 15.349 22.615 3.598 1.00 37.78 298 THR A O 1
ATOM 2365 N N . VAL A 1 299 ? 14.213 22.390 5.529 1.00 37.72 299 VAL A N 1
ATOM 2366 C CA . VAL A 1 299 ? 14.729 23.583 6.210 1.00 37.72 299 VAL A CA 1
ATOM 2367 C C . VAL A 1 299 ? 14.972 23.174 7.658 1.00 37.72 299 VAL A C 1
ATOM 2369 O O . VAL A 1 299 ? 14.009 22.961 8.378 1.00 37.72 299 VAL A O 1
ATOM 2372 N N . ASP A 1 300 ? 16.236 22.954 8.018 1.00 37.53 300 ASP A N 1
ATOM 2373 C CA . ASP A 1 300 ? 16.771 23.286 9.341 1.00 37.53 300 ASP A CA 1
ATOM 2374 C C . ASP A 1 300 ? 18.309 23.293 9.286 1.00 37.53 300 ASP A C 1
ATOM 2376 O O . ASP A 1 300 ? 18.965 22.305 8.954 1.00 37.53 300 ASP A O 1
ATOM 2380 N N . ASP A 1 301 ? 18.832 24.493 9.532 1.00 44.16 301 ASP A N 1
ATOM 2381 C CA . ASP A 1 301 ? 20.127 24.881 10.083 1.00 44.16 301 ASP A CA 1
ATOM 2382 C C . ASP A 1 301 ? 21.379 24.050 9.768 1.00 44.16 301 ASP A C 1
ATOM 2384 O O . ASP A 1 301 ? 21.828 23.216 10.551 1.00 44.16 301 ASP A O 1
ATOM 2388 N N . GLN A 1 302 ? 22.089 24.465 8.713 1.00 38.06 302 GLN A N 1
ATOM 2389 C CA . GLN A 1 302 ? 23.548 24.571 8.778 1.00 38.06 302 GLN A CA 1
ATOM 2390 C C . GLN A 1 302 ? 24.058 25.713 7.891 1.00 38.06 302 GLN A C 1
ATOM 2392 O O . GLN A 1 302 ? 23.887 25.742 6.674 1.00 38.06 302 GLN A O 1
ATOM 2397 N N . LYS A 1 303 ? 24.704 26.677 8.550 1.00 43.22 303 LYS A N 1
ATOM 2398 C CA . LYS A 1 303 ? 25.405 27.831 7.988 1.00 43.22 303 LYS A CA 1
ATOM 2399 C C . LYS A 1 303 ? 26.622 27.356 7.184 1.00 43.22 303 LYS A C 1
ATOM 2401 O O . LYS A 1 303 ? 27.733 27.309 7.700 1.00 43.22 303 LYS A O 1
ATOM 2406 N N . GLY A 1 304 ? 26.398 26.995 5.927 1.00 39.44 304 GLY A N 1
ATOM 2407 C CA . GLY A 1 304 ? 27.427 26.752 4.920 1.00 39.44 304 GLY A CA 1
ATOM 2408 C C . GLY A 1 304 ? 27.158 27.648 3.720 1.00 39.44 304 GLY A C 1
ATOM 2409 O O . GLY A 1 304 ? 26.026 27.742 3.259 1.00 39.44 304 GLY A O 1
ATOM 2410 N N . THR A 1 305 ? 28.180 28.355 3.254 1.00 42.78 305 THR A N 1
ATOM 2411 C CA . THR A 1 305 ? 28.158 29.228 2.075 1.00 42.78 305 THR A CA 1
ATOM 2412 C C . THR A 1 305 ? 27.640 28.472 0.851 1.00 42.78 305 THR A C 1
ATOM 2414 O O . THR A 1 305 ? 28.376 27.709 0.231 1.00 42.78 305 THR A O 1
ATOM 2417 N N . VAL A 1 306 ? 26.360 28.659 0.526 1.00 42.62 306 VAL A N 1
ATOM 2418 C CA . VAL A 1 306 ? 25.752 28.152 -0.705 1.00 42.62 306 VAL A CA 1
ATOM 2419 C C . VAL A 1 306 ? 26.255 29.020 -1.849 1.00 42.62 306 VAL A C 1
ATOM 2421 O O . VAL A 1 306 ? 25.903 30.197 -1.942 1.00 42.62 306 VAL A O 1
ATOM 2424 N N . ASP A 1 307 ? 27.101 28.429 -2.689 1.00 53.44 307 ASP A N 1
ATOM 2425 C CA . ASP A 1 307 ? 27.486 28.982 -3.981 1.00 53.44 307 ASP A CA 1
ATOM 2426 C C . ASP A 1 307 ? 26.215 29.287 -4.778 1.00 53.44 307 ASP A C 1
ATOM 2428 O O . ASP A 1 307 ? 25.472 28.390 -5.184 1.00 53.44 307 ASP A O 1
ATOM 2432 N N . GLN A 1 308 ? 25.951 30.575 -4.988 1.00 52.00 308 GLN A N 1
ATOM 2433 C CA . GLN A 1 308 ? 24.913 31.049 -5.894 1.00 52.00 308 GLN A CA 1
ATOM 2434 C C . GLN A 1 308 ? 25.400 30.843 -7.330 1.00 52.00 308 GLN A C 1
ATOM 2436 O O . GLN A 1 308 ? 25.727 31.796 -8.036 1.00 52.00 308 GLN A O 1
ATOM 2441 N N . ARG A 1 309 ? 25.466 29.584 -7.776 1.00 58.66 309 ARG A N 1
ATOM 2442 C CA . ARG A 1 309 ? 25.542 29.296 -9.207 1.00 58.66 309 ARG A CA 1
ATOM 2443 C C . ARG A 1 309 ? 24.286 29.863 -9.847 1.00 58.66 309 ARG A C 1
ATOM 2445 O O . ARG A 1 309 ? 23.174 29.460 -9.514 1.00 58.66 309 ARG A O 1
ATOM 2452 N N . SER A 1 310 ? 24.473 30.846 -10.719 1.00 77.44 310 SER A N 1
ATOM 2453 C CA . SER A 1 310 ? 23.360 31.499 -11.398 1.00 77.44 310 SER A CA 1
ATOM 2454 C C . SER A 1 310 ? 22.569 30.474 -12.217 1.00 77.44 310 SER A C 1
ATOM 2456 O O . SER A 1 310 ? 23.152 29.586 -12.841 1.00 77.44 310 SER A O 1
ATOM 2458 N N . ASP A 1 311 ? 21.244 30.617 -12.262 1.00 72.44 311 ASP A N 1
ATOM 2459 C CA . ASP A 1 311 ? 20.357 29.780 -13.087 1.00 72.44 311 ASP A CA 1
ATOM 2460 C C . ASP A 1 311 ? 20.791 29.715 -14.565 1.00 72.44 311 ASP A C 1
ATOM 2462 O O . ASP A 1 311 ? 20.454 28.772 -15.281 1.00 72.44 311 ASP A O 1
ATOM 2466 N N . GLU A 1 312 ? 21.553 30.708 -15.028 1.00 76.56 312 GLU A N 1
ATOM 2467 C CA . GLU A 1 312 ? 22.130 30.751 -16.369 1.00 76.56 312 GLU A CA 1
ATOM 2468 C C . GLU A 1 312 ? 23.252 29.721 -16.559 1.00 76.56 312 GLU A C 1
ATOM 2470 O O . GLU A 1 312 ? 23.327 29.058 -17.593 1.00 76.56 312 GLU A O 1
ATOM 2475 N N . GLU A 1 313 ? 24.088 29.518 -15.541 1.00 83.44 313 GLU A N 1
ATOM 2476 C CA . GLU A 1 313 ? 25.161 28.522 -15.566 1.00 83.44 313 GLU A CA 1
ATOM 2477 C C . GLU A 1 313 ? 24.582 27.102 -15.592 1.00 83.44 313 GLU A C 1
ATOM 2479 O O . GLU A 1 313 ? 25.014 26.265 -16.384 1.00 83.44 313 GLU A O 1
ATOM 2484 N N . ILE A 1 314 ? 23.507 26.871 -14.831 1.00 82.19 314 ILE A N 1
ATOM 2485 C CA . ILE A 1 314 ? 22.774 25.599 -14.822 1.00 82.19 314 ILE A CA 1
ATOM 2486 C C . ILE A 1 314 ? 22.136 25.329 -16.194 1.00 82.19 314 ILE A C 1
ATOM 2488 O O . ILE A 1 314 ? 22.226 24.218 -16.719 1.00 82.19 314 ILE A O 1
ATOM 2492 N N . ARG A 1 315 ? 21.516 26.336 -16.827 1.00 83.50 315 ARG A N 1
ATOM 2493 C CA . ARG A 1 315 ? 20.950 26.188 -18.182 1.00 83.50 315 ARG A CA 1
ATOM 2494 C C . ARG A 1 315 ? 22.020 25.897 -19.224 1.00 83.50 315 ARG A C 1
ATOM 2496 O O . ARG A 1 315 ? 21.783 25.085 -20.123 1.00 83.50 315 ARG A O 1
ATOM 2503 N N . LYS A 1 316 ? 23.180 26.545 -19.114 1.00 90.56 316 LYS A N 1
ATOM 2504 C CA . LYS A 1 316 ? 24.308 26.317 -20.015 1.00 90.56 316 LYS A CA 1
ATOM 2505 C C . LYS A 1 316 ? 24.836 24.888 -19.881 1.00 90.56 316 LYS A C 1
ATOM 2507 O O . LYS A 1 316 ? 24.981 24.213 -20.897 1.00 90.56 316 LYS A O 1
ATOM 2512 N N . GLU A 1 317 ? 25.004 24.403 -18.653 1.00 89.62 317 GLU A N 1
ATOM 2513 C CA . GLU A 1 317 ? 25.461 23.039 -18.365 1.00 89.62 317 GLU A CA 1
ATOM 2514 C C . GLU A 1 317 ? 24.465 21.984 -18.879 1.00 89.62 317 GLU A C 1
ATOM 2516 O O . GLU A 1 317 ? 24.856 21.028 -19.547 1.00 89.62 317 GLU A O 1
ATOM 2521 N N . ILE A 1 318 ? 23.156 22.199 -18.695 1.00 87.12 318 ILE A N 1
ATOM 2522 C CA . ILE A 1 318 ? 22.113 21.317 -19.252 1.00 87.12 318 ILE A CA 1
ATOM 2523 C C . ILE A 1 318 ? 22.179 21.269 -20.786 1.00 87.12 318 ILE A C 1
ATOM 2525 O O . ILE A 1 318 ? 22.040 20.199 -21.383 1.00 87.12 318 ILE A O 1
ATOM 2529 N N . ASN A 1 319 ? 22.394 22.411 -21.442 1.00 89.94 319 ASN A N 1
ATOM 2530 C CA . ASN A 1 319 ? 22.483 22.474 -22.900 1.00 89.94 319 ASN A CA 1
ATOM 2531 C C . ASN A 1 319 ? 23.750 21.772 -23.424 1.00 89.94 319 ASN A C 1
ATOM 2533 O O . ASN A 1 319 ? 23.698 21.058 -24.426 1.00 89.94 319 ASN A O 1
ATOM 2537 N N . GLU A 1 320 ? 24.882 21.919 -22.734 1.00 91.75 320 GLU A N 1
ATOM 2538 C CA . GLU A 1 320 ? 26.131 21.222 -23.068 1.00 91.75 320 GLU A CA 1
ATOM 2539 C C . GLU A 1 320 ? 26.010 19.704 -22.870 1.00 91.75 320 GLU A C 1
ATOM 2541 O O . GLU A 1 320 ? 26.372 18.939 -23.769 1.00 91.75 320 GLU A O 1
ATOM 2546 N N . LEU A 1 321 ? 25.395 19.256 -21.771 1.00 87.06 321 LEU A N 1
ATOM 2547 C CA . LEU A 1 321 ? 25.107 17.839 -21.529 1.00 87.06 321 LEU A CA 1
ATOM 2548 C C . LEU A 1 321 ? 24.156 17.255 -22.581 1.00 87.06 321 LEU A C 1
ATOM 2550 O O . LEU A 1 321 ? 24.362 16.132 -23.044 1.00 87.06 321 LEU A O 1
ATOM 2554 N N . SER A 1 322 ? 23.150 18.019 -23.015 1.00 90.69 322 SER A N 1
ATOM 2555 C CA . SER A 1 322 ? 22.239 17.588 -24.080 1.00 90.69 322 SER A CA 1
ATOM 2556 C C . SER A 1 322 ? 22.961 17.428 -25.422 1.00 90.69 322 SER A C 1
ATOM 2558 O O . SER A 1 322 ? 22.707 16.463 -26.140 1.00 90.69 322 SER A O 1
ATOM 2560 N N . LYS A 1 323 ? 23.897 18.328 -25.755 1.00 90.19 323 LYS A N 1
ATOM 2561 C CA . LYS A 1 323 ? 24.723 18.211 -26.970 1.00 90.19 323 LYS A CA 1
ATOM 2562 C C . LYS A 1 323 ? 25.657 17.005 -26.909 1.00 90.19 323 LYS A C 1
ATOM 2564 O O . LYS A 1 323 ? 25.781 16.286 -27.896 1.00 90.19 323 LYS A O 1
ATOM 2569 N N . MET A 1 324 ? 26.276 16.753 -25.756 1.00 86.06 324 MET A N 1
ATOM 2570 C CA . MET A 1 324 ? 27.127 15.576 -25.555 1.00 86.06 324 MET A CA 1
ATOM 2571 C C . MET A 1 324 ? 26.333 14.275 -25.705 1.00 86.06 324 MET A C 1
ATOM 2573 O O . MET A 1 324 ? 26.800 13.350 -26.366 1.00 86.06 324 MET A O 1
ATOM 2577 N N . ALA A 1 325 ? 25.109 14.219 -25.175 1.00 86.94 325 ALA A N 1
ATOM 2578 C CA . ALA A 1 325 ? 24.231 13.062 -25.327 1.00 86.94 325 ALA A CA 1
ATOM 2579 C C . ALA A 1 325 ? 23.852 12.797 -26.797 1.00 86.94 325 ALA A C 1
ATOM 2581 O O . ALA A 1 325 ? 23.850 11.645 -27.229 1.00 86.94 325 ALA A O 1
ATOM 2582 N N . GLU A 1 326 ? 23.591 13.842 -27.590 1.00 89.25 326 GLU A N 1
ATOM 2583 C CA . GLU A 1 326 ? 23.334 13.690 -29.030 1.00 89.25 326 GLU A CA 1
ATOM 2584 C C . GLU A 1 326 ? 24.549 13.147 -29.792 1.00 89.25 326 GLU A C 1
ATOM 2586 O O . GLU A 1 326 ? 24.391 12.306 -30.679 1.00 89.25 326 GLU A O 1
ATOM 2591 N N . VAL A 1 327 ? 25.760 13.598 -29.451 1.00 89.06 327 VAL A N 1
ATOM 2592 C CA . VAL A 1 327 ? 27.001 13.080 -30.050 1.00 89.06 327 VAL A CA 1
ATOM 2593 C C . VAL A 1 327 ? 27.207 11.614 -29.674 1.00 89.06 327 VAL A C 1
ATOM 2595 O O . VAL A 1 327 ? 27.509 10.800 -30.545 1.00 89.06 327 VAL A O 1
ATOM 2598 N N . HIS A 1 328 ? 26.977 11.259 -28.409 1.00 84.62 328 HIS A N 1
ATOM 2599 C CA . HIS A 1 328 ? 27.137 9.890 -27.928 1.00 84.62 328 HIS A CA 1
ATOM 2600 C C . HIS A 1 328 ? 26.151 8.924 -28.600 1.00 84.62 328 HIS A C 1
ATOM 2602 O O . HIS A 1 328 ? 26.529 7.813 -28.968 1.00 84.62 328 HIS A O 1
ATOM 2608 N N . GLU A 1 329 ? 24.905 9.353 -28.828 1.00 90.56 329 GLU A N 1
ATOM 2609 C CA . GLU A 1 329 ? 23.918 8.537 -29.540 1.00 90.56 329 GLU A CA 1
ATOM 2610 C C . GLU A 1 329 ? 24.263 8.387 -31.026 1.00 90.56 329 GLU A C 1
ATOM 2612 O O . GLU A 1 329 ? 24.127 7.297 -31.577 1.00 90.56 329 GLU A O 1
ATOM 2617 N N . ARG A 1 330 ? 24.782 9.438 -31.678 1.00 88.81 330 ARG A N 1
ATOM 2618 C CA . ARG A 1 330 ? 25.290 9.317 -33.056 1.00 88.81 330 ARG A CA 1
ATOM 2619 C C . ARG A 1 330 ? 26.457 8.342 -33.143 1.00 88.81 330 ARG A C 1
ATOM 2621 O O . ARG A 1 330 ? 26.467 7.509 -34.040 1.00 88.81 330 ARG A O 1
ATOM 2628 N N . MET A 1 331 ? 27.401 8.416 -32.206 1.00 86.81 331 MET A N 1
ATOM 2629 C CA . MET A 1 331 ? 28.545 7.506 -32.173 1.00 86.81 331 MET A CA 1
ATOM 2630 C C . MET A 1 331 ? 28.096 6.061 -31.943 1.00 86.81 331 MET A C 1
ATOM 2632 O O . MET A 1 331 ? 28.563 5.166 -32.633 1.00 86.81 331 MET A O 1
ATOM 2636 N N . ARG A 1 332 ? 27.118 5.837 -31.055 1.00 91.25 332 ARG A N 1
ATOM 2637 C CA . ARG A 1 332 ? 26.525 4.511 -30.830 1.00 91.25 332 ARG A CA 1
ATOM 2638 C C . ARG A 1 332 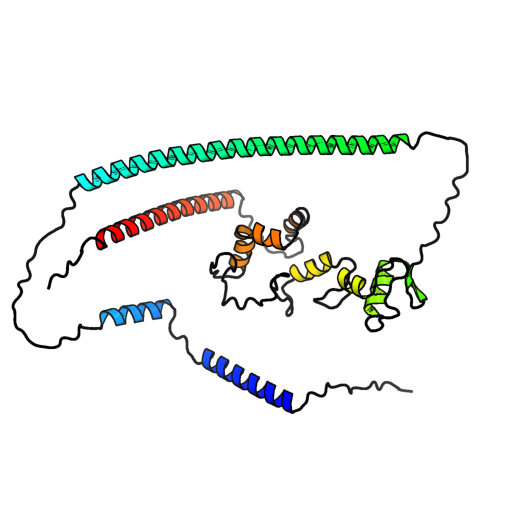? 25.906 3.930 -32.101 1.00 91.25 332 ARG A C 1
ATOM 2640 O O . ARG A 1 332 ? 26.110 2.755 -32.377 1.00 91.25 332 ARG A O 1
ATOM 2647 N N . ILE A 1 333 ? 25.170 4.740 -32.865 1.00 88.19 333 ILE A N 1
ATOM 2648 C CA . ILE A 1 333 ? 24.562 4.307 -34.132 1.00 88.19 333 ILE A CA 1
ATOM 2649 C C . ILE A 1 333 ? 25.646 3.907 -35.140 1.00 88.19 333 ILE A C 1
ATOM 2651 O O . ILE A 1 333 ? 25.551 2.827 -35.711 1.00 88.19 333 ILE A O 1
ATOM 2655 N N . VAL A 1 334 ? 26.695 4.722 -35.296 1.00 87.19 334 VAL A N 1
ATOM 2656 C CA . VAL A 1 334 ? 27.815 4.423 -36.207 1.00 87.19 334 VAL A CA 1
ATOM 2657 C C . VAL A 1 334 ? 28.529 3.132 -35.804 1.00 87.19 334 VAL A C 1
ATOM 2659 O O . VAL A 1 334 ? 28.785 2.284 -36.650 1.00 87.19 334 VAL A O 1
ATOM 2662 N N . THR A 1 335 ? 28.796 2.930 -34.511 1.00 83.50 335 THR A N 1
ATOM 2663 C CA . THR A 1 335 ? 29.439 1.700 -34.025 1.00 83.50 335 THR A CA 1
ATOM 2664 C C . THR A 1 335 ? 28.590 0.456 -34.295 1.00 83.50 335 THR A C 1
ATOM 2666 O O . THR A 1 335 ? 29.130 -0.601 -34.612 1.00 83.50 335 THR A O 1
ATOM 2669 N N . GLU A 1 336 ? 27.266 0.554 -34.170 1.00 87.44 336 GLU A N 1
ATOM 2670 C CA . GLU A 1 336 ? 26.359 -0.562 -34.464 1.00 87.44 336 GLU A CA 1
ATOM 2671 C C . GLU A 1 336 ? 26.217 -0.833 -35.971 1.00 87.44 336 GLU A C 1
ATOM 2673 O O . GLU A 1 336 ? 26.053 -1.989 -36.358 1.00 87.44 336 GLU A O 1
ATOM 2678 N N . GLU A 1 337 ? 26.310 0.190 -36.825 1.00 84.56 337 GLU A N 1
ATOM 2679 C CA . GLU A 1 337 ? 26.380 0.009 -38.283 1.00 84.56 337 GLU A CA 1
ATOM 2680 C C . GLU A 1 337 ? 27.691 -0.675 -38.689 1.00 84.56 337 GLU A C 1
ATOM 2682 O O . GLU A 1 337 ? 27.652 -1.690 -39.380 1.00 84.56 337 GLU A O 1
ATOM 2687 N N . MET A 1 338 ? 28.827 -0.224 -38.151 1.00 80.88 338 MET A N 1
ATOM 2688 C CA . MET A 1 338 ? 30.143 -0.799 -38.447 1.00 80.88 338 MET A CA 1
ATOM 2689 C C . MET A 1 338 ? 30.242 -2.272 -38.016 1.00 80.88 338 MET A C 1
ATOM 2691 O O . MET A 1 338 ? 30.770 -3.107 -38.740 1.00 80.88 338 MET A O 1
ATOM 2695 N N . LYS A 1 339 ? 29.671 -2.632 -36.858 1.00 80.38 339 LYS A N 1
ATOM 2696 C CA . LYS A 1 339 ? 29.593 -4.037 -36.415 1.00 80.38 339 LYS A CA 1
ATOM 2697 C C . LYS A 1 339 ? 28.736 -4.909 -37.326 1.00 80.38 339 LYS A C 1
ATOM 2699 O O . LYS A 1 339 ? 28.967 -6.113 -37.386 1.00 80.38 339 LYS A O 1
ATOM 2704 N N . ARG A 1 340 ? 27.717 -4.335 -37.969 1.00 78.12 340 ARG A N 1
ATOM 2705 C CA . ARG A 1 340 ? 26.860 -5.074 -38.897 1.00 78.12 340 ARG A CA 1
ATOM 2706 C C . ARG A 1 340 ? 27.582 -5.316 -40.217 1.00 78.12 340 ARG A C 1
ATOM 2708 O O . ARG A 1 340 ? 27.551 -6.439 -40.690 1.00 78.12 340 ARG A O 1
ATOM 2715 N N . GLU A 1 341 ? 28.280 -4.310 -40.737 1.00 73.94 341 GLU A N 1
ATOM 2716 C CA . GLU A 1 341 ? 29.093 -4.451 -41.952 1.00 73.94 341 GLU A CA 1
ATOM 2717 C C . GLU A 1 341 ? 30.197 -5.501 -41.775 1.00 73.94 341 GLU A C 1
ATOM 2719 O O . GLU A 1 341 ? 30.288 -6.414 -42.587 1.00 73.94 341 GLU A O 1
ATOM 2724 N N . VAL A 1 342 ? 30.932 -5.468 -40.655 1.00 74.19 342 VAL A N 1
ATOM 2725 C CA . VAL A 1 342 ? 31.966 -6.480 -40.354 1.00 74.19 342 VAL A CA 1
ATOM 2726 C C . VAL A 1 342 ? 31.376 -7.886 -40.219 1.00 74.19 342 VAL A C 1
ATOM 2728 O O . VAL A 1 342 ? 32.026 -8.867 -40.560 1.00 74.19 342 VAL A O 1
ATOM 2731 N N . LYS A 1 343 ? 30.146 -8.016 -39.708 1.00 72.44 343 LYS A N 1
ATOM 2732 C CA . LYS A 1 343 ? 29.501 -9.326 -39.597 1.00 72.44 343 LYS A CA 1
ATOM 2733 C C . LYS A 1 343 ? 29.088 -9.874 -40.966 1.00 72.44 343 LYS A C 1
ATOM 2735 O O . LYS A 1 343 ? 29.248 -11.068 -41.196 1.00 72.44 343 LYS A O 1
ATOM 2740 N N . ASP A 1 344 ? 28.583 -9.014 -41.844 1.00 66.62 344 ASP A N 1
ATOM 2741 C CA . ASP A 1 344 ? 28.140 -9.410 -43.181 1.00 66.62 344 ASP A CA 1
ATOM 2742 C C . ASP A 1 344 ? 29.330 -9.786 -44.093 1.00 66.62 344 ASP A C 1
ATOM 2744 O O . ASP A 1 344 ? 29.158 -10.603 -44.988 1.00 66.62 344 ASP A O 1
ATOM 2748 N N . GLU A 1 345 ? 30.535 -9.254 -43.846 1.00 63.69 345 GLU A N 1
ATOM 2749 C CA . GLU A 1 345 ? 31.755 -9.613 -44.597 1.00 63.69 345 GLU A CA 1
ATOM 2750 C C . GLU A 1 345 ? 32.389 -10.948 -44.164 1.00 63.69 345 GLU A C 1
ATOM 2752 O O . GLU A 1 345 ? 33.104 -11.561 -44.947 1.00 63.69 345 GLU A O 1
ATOM 2757 N N . ILE A 1 346 ? 32.123 -11.439 -42.947 1.00 62.09 346 ILE A N 1
ATOM 2758 C CA . ILE A 1 346 ? 32.752 -12.673 -42.427 1.00 62.09 346 ILE A CA 1
ATOM 2759 C C . ILE A 1 346 ? 31.913 -13.935 -42.734 1.00 62.09 346 ILE A C 1
ATOM 2761 O O . ILE A 1 346 ? 32.413 -15.052 -42.617 1.00 62.09 346 ILE A O 1
ATOM 2765 N N . GLU A 1 347 ? 30.645 -13.801 -43.142 1.00 56.78 347 GLU A N 1
ATOM 2766 C CA . GLU A 1 347 ? 29.750 -14.949 -43.391 1.00 56.78 347 GLU A CA 1
ATOM 2767 C C . GLU A 1 347 ? 29.796 -15.517 -44.835 1.00 56.78 347 GLU A C 1
ATOM 2769 O O . GLU A 1 347 ? 29.082 -16.486 -45.093 1.00 56.78 347 GLU A O 1
ATOM 2774 N N . ASP A 1 348 ? 30.631 -14.998 -45.754 1.00 52.94 348 ASP A N 1
ATOM 2775 C CA . ASP A 1 348 ? 30.643 -15.427 -47.178 1.00 52.94 348 ASP A CA 1
ATOM 2776 C C . ASP A 1 348 ? 31.783 -16.386 -47.590 1.00 52.94 348 ASP A C 1
ATOM 2778 O O . ASP A 1 348 ? 31.730 -16.983 -48.664 1.00 52.94 348 ASP A O 1
ATOM 2782 N N . ASP A 1 349 ? 32.755 -16.673 -46.718 1.00 55.53 349 ASP A N 1
ATOM 2783 C CA . ASP A 1 349 ? 33.739 -17.736 -46.981 1.00 55.53 349 ASP A CA 1
ATOM 2784 C C . ASP A 1 349 ? 33.204 -19.092 -46.512 1.00 55.53 349 ASP A C 1
ATOM 2786 O O . ASP A 1 349 ? 33.683 -19.742 -45.576 1.00 55.53 349 ASP A O 1
ATOM 2790 N N . GLY A 1 350 ? 32.152 -19.525 -47.207 1.00 54.88 350 GLY A N 1
ATOM 2791 C CA . GLY A 1 350 ? 31.689 -20.899 -47.218 1.00 54.88 350 GLY A CA 1
ATOM 2792 C C . GLY A 1 350 ? 32.809 -21.823 -47.687 1.00 54.88 350 GLY A C 1
ATOM 2793 O O . GLY A 1 350 ? 32.935 -22.121 -48.873 1.00 54.88 350 GLY A O 1
ATOM 2794 N N . TYR A 1 351 ? 33.590 -22.324 -46.729 1.00 52.81 351 TYR A N 1
ATOM 2795 C CA . TYR A 1 351 ? 34.490 -23.457 -46.897 1.00 52.81 351 TYR A CA 1
ATOM 2796 C C . TYR A 1 351 ? 33.641 -24.689 -47.252 1.00 52.81 351 TYR A C 1
ATOM 2798 O O . TYR A 1 351 ? 33.210 -25.467 -46.398 1.00 52.81 351 TYR A O 1
ATOM 2806 N N . HIS A 1 352 ? 33.331 -24.840 -48.539 1.00 51.59 352 HIS A N 1
ATOM 2807 C CA . HIS A 1 352 ? 32.768 -26.055 -49.102 1.00 51.59 352 HIS A CA 1
ATOM 2808 C C . HIS A 1 352 ? 33.838 -27.146 -49.043 1.00 51.59 352 HIS A C 1
ATOM 2810 O O . HIS A 1 352 ? 34.589 -27.362 -49.991 1.00 51.59 352 HIS A O 1
ATOM 2816 N N . GLY A 1 353 ? 33.891 -27.839 -47.906 1.00 46.69 353 GLY A N 1
ATOM 2817 C CA . GLY A 1 353 ? 34.619 -29.090 -47.759 1.00 46.69 353 GLY A CA 1
ATOM 2818 C C . GLY A 1 353 ? 34.030 -30.142 -48.694 1.00 46.69 353 GLY A C 1
ATOM 2819 O O . GLY A 1 353 ? 33.023 -30.774 -48.379 1.00 46.69 353 GLY A O 1
ATOM 2820 N N . ASN A 1 354 ? 34.657 -30.304 -49.854 1.00 49.09 354 ASN A N 1
ATOM 2821 C CA . ASN A 1 354 ? 34.628 -31.547 -50.603 1.00 49.09 354 ASN A CA 1
ATOM 2822 C C . ASN A 1 354 ? 35.960 -32.261 -50.356 1.00 49.09 354 ASN A C 1
ATOM 2824 O O . ASN A 1 354 ? 37.010 -31.655 -50.568 1.00 49.09 354 ASN A O 1
ATOM 2828 N N . TYR A 1 355 ? 35.834 -33.549 -50.023 1.00 46.41 355 TYR A N 1
ATOM 2829 C CA . TYR A 1 355 ? 36.847 -34.583 -49.756 1.00 46.41 355 TYR A CA 1
ATOM 2830 C C . TYR A 1 355 ? 37.235 -34.811 -48.297 1.00 46.41 355 TYR A C 1
ATOM 2832 O O . TYR A 1 355 ? 37.846 -33.923 -47.669 1.00 46.41 355 TYR A O 1
#

Foldseek 3Di:
DDDDDDDDDDDPDDPVVVVVVVVVVVVVVVVVVVVVVVPPPVDDPVRVVVVVVVVVVPDDPDDDDDDDDDDDDDDDDPPPPPVVVVVVVVVVVVVVVVVVVVVVVVVVVVVVVVVVVVVVVVVVVVVVVVVVVVVVVVVVVVVPDDDDDDDDPPPPPPDQDWFAFQVGDTDSDPLVSLQCLLPVVVPPQVRSAGPPPRDGNVRSCVQAAAPQPRHGHSHNVVVVVVLVVPCPDPSSPPDDPPDPDPPPVPAAADPVPRDRDPDPVVSVVCCCPPVVVVSCVVPVDDPVVVVVVPPDDDDDDDPDDDPCPDPVNVVVVVVVVVVVVVVVVVVVVVVVVVVVVVVVVVPPPPPPDDD

Sequence (355 aa):
MDADSLDESSKDYIPPAVVKVNQKYDELFSSVVSNAFMMDIQKTPDQYYAEKAAQQLQNPPESDSDSEDVIQLDDSSEDVIEVDVLESRLTDIKKQLKETKKSVKAIRRKQRYAEKAAARIAADLLKFSKKSVVKELKMRNSESTSSSTSSDIEILETVPMEHPCSCGQVFEDHMECHRHIFEEHADNDVTGDCVHCGHRREQIFAGNGCYICYKFAPNLDEHLAGHYRNCTAKHAVMECRFCPKQFKTEVGECPFCRLNFASRKCFKNHLLRSHWLACKSVSNMSLEDIKSMGTTTTVDDQKGTVDQRSDEEIRKEINELSKMAEVHERMRIVTEEMKREVKDEIEDDGYHGNY

Secondary structure (DSSP, 8-state):
---------------HHHHHHHHHHHHHHHHHHHHHHHS---S-HHHHHHHHHHHHTS------------------------HHHHHHHHHHHHHHHHHHHHHHHHHHHHHHHHHHHHHHHHHHHHHHHHHHHHHHHHHHTTSS-S----------------EEBTTS-EESSHHHHHHHHHHHSSS-TTS--BTTT---HHHHHHHHB-TTT--B-SSHHHHHHHHHH-TTSTT-----TT--S----STTB-TTT--B-SSHHHHHHHHHHHSHHHHHHHH---SHHHHHTTS----S----------HHHHHHHHHHHHHHHHHHHHHHHHHHHHHHHHHHHHS--------

Mean predicted aligned error: 22.5 Å

Radius of gyration: 37.67 Å; Cα contacts (8 Å, |Δi|>4): 133; chains: 1; bounding box: 100×68×113 Å

Organism: Caenorhabditis briggsae (NCBI:txid6238)

Solvent-accessible surface area (backbone atoms only — not comparable to full-atom values): 22517 Å² total; per-residue (Å²): 142,88,86,85,83,84,84,90,80,82,76,82,83,71,57,72,69,58,54,55,51,52,52,53,50,53,52,52,51,50,50,54,52,51,50,59,65,68,54,68,78,84,54,55,74,67,53,50,54,52,51,55,55,53,56,68,75,67,67,74,82,86,82,80,83,90,78,93,75,91,78,82,87,77,90,78,76,86,83,75,76,60,66,68,60,56,53,52,52,53,52,51,52,56,49,52,56,54,51,51,53,51,50,54,53,50,53,56,49,52,50,55,53,50,52,55,50,51,54,50,54,54,54,50,52,54,53,52,54,57,55,51,56,55,53,56,58,54,58,65,64,69,75,75,81,80,82,94,70,96,69,84,82,73,80,72,77,76,75,78,70,71,30,47,36,66,81,70,54,72,26,82,44,67,67,54,38,53,44,48,35,59,71,77,28,68,86,39,88,88,54,17,40,37,66,80,79,67,46,42,45,70,55,50,42,71,60,21,42,35,89,86,80,75,43,78,31,100,51,34,68,63,53,50,49,47,55,70,70,56,58,78,48,98,79,46,70,92,60,59,97,84,45,94,60,76,76,80,50,73,80,39,51,37,92,89,75,69,48,73,28,99,40,74,68,56,41,52,51,44,46,63,69,77,37,36,66,63,54,41,77,74,56,82,71,67,75,68,72,57,63,67,73,76,71,80,79,82,89,81,90,75,101,63,92,73,80,80,74,50,72,65,58,54,52,49,50,52,53,52,52,51,52,50,51,54,52,52,52,51,50,50,52,52,53,55,50,52,56,48,53,57,52,66,67,67,71,71,79,73,79,77,84,76,133

pLDDT: mean 72.28, std 18.36, range [35.78, 96.44]